Protein AF-A0A956R2X6-F1 (afdb_monomer)

Mean predicted aligned error: 17.46 Å

Foldseek 3Di:
DDDDDDDDDDDDDDDDDDDDDDDDDDDDDDDDDDDDDDDDDDDDPVVVVVVVVVVVVVVVVVVCVVVPDPDPDPDPQPPVNVVVVVVVVVVVVVVVVVVCVVVPPPDDDPVRDDDDDAAEDPPPQQDDVVLVVVLPDPDQHAYAAELLHPRRQVSLVVQVPPPVDNHHYHHDAAAQDPDNVQCCDDSNVSHDHDYPPDDPVRNVVNVVSSVVSVD

Solvent-accessible surface area (backbone atoms only — not comparable to full-atom values): 13877 Å² total; per-residue (Å²): 142,84,88,82,81,88,82,84,85,77,83,81,87,81,80,80,86,86,82,78,86,86,80,87,83,83,83,88,86,83,90,87,89,81,86,85,83,84,87,80,92,80,78,75,60,70,60,49,55,52,48,52,50,51,51,52,50,50,51,48,53,50,47,50,60,73,66,45,73,74,77,77,72,76,76,75,76,49,73,66,56,52,51,48,51,51,51,49,51,54,46,52,54,50,51,53,51,51,48,40,69,72,72,41,84,82,73,62,56,74,92,72,60,81,87,86,87,84,48,73,43,70,72,34,20,74,50,67,69,63,47,51,57,58,65,68,47,95,65,88,55,31,42,17,35,22,52,52,32,90,32,25,60,62,49,47,56,50,49,72,63,37,80,91,50,93,55,54,76,43,76,41,77,55,58,63,58,96,59,67,65,61,56,67,42,78,77,45,49,58,47,79,56,48,45,92,84,52,50,74,68,54,48,50,51,51,52,54,53,36,38,72,60,51,118

pLDDT: mean 76.85, std 20.68, range [31.0, 98.5]

Sequence (215 aa):
MAAKRKAKSTPAKVVAPETSPETVSVAAAAAVTGPGPAGPSGPRKMGRVAGTLLLSWVAIASALFLLAAPAPEPDPVDAQEEAARERLAEWAVRDAEQWQEREGDLTIPWASAQGHLAIVIDDVGRELDYFDKLLALRFPLSFSVLPGSVYAKGVQDRLQADQRRPREILLHLPMEPLDPKHMQTGDDAREDFLRASDSPAQLRAKVEAAMAVVP

Nearest PDB structures (foldseek):
  2jba-assembly1_B  TM=4.561E-01  e=7.783E-01  Escherichia coli
  1ymv-assembly1_A  TM=3.835E-01  e=1.892E+00  Escherichia coli
  1jja-assembly1_A  TM=3.557E-01  e=3.802E+00  Escherichia coli

Structure (mmCIF, N/CA/C/O backbone):
data_AF-A0A956R2X6-F1
#
_entry.id   AF-A0A956R2X6-F1
#
loop_
_atom_site.group_PDB
_atom_site.id
_atom_site.type_symbol
_atom_site.label_atom_id
_atom_site.label_alt_id
_atom_site.label_comp_id
_atom_site.label_asym_id
_atom_site.label_entity_id
_atom_site.label_seq_id
_atom_site.pdbx_PDB_ins_code
_atom_site.Cartn_x
_atom_site.Cartn_y
_atom_site.Cartn_z
_atom_site.occupancy
_atom_site.B_iso_or_equiv
_atom_site.auth_seq_id
_atom_site.auth_comp_id
_atom_site.auth_asym_id
_atom_site.auth_atom_id
_atom_site.pdbx_PDB_model_num
ATOM 1 N N . MET A 1 1 ? -29.300 48.451 14.823 1.00 45.81 1 MET A N 1
ATOM 2 C CA . MET A 1 1 ? -30.640 47.888 14.553 1.00 45.81 1 MET A CA 1
ATOM 3 C C . MET A 1 1 ? -30.563 46.997 13.325 1.00 45.81 1 MET A C 1
ATOM 5 O O . MET A 1 1 ? -30.429 47.520 12.233 1.00 45.81 1 MET A O 1
ATOM 9 N N . ALA A 1 2 ? -30.610 45.677 13.500 1.00 44.06 2 ALA A N 1
ATOM 10 C CA . ALA A 1 2 ? -30.974 44.719 12.454 1.00 44.06 2 ALA A CA 1
ATOM 11 C C . ALA A 1 2 ? -31.236 43.374 13.141 1.00 44.06 2 ALA A C 1
ATOM 13 O O . ALA A 1 2 ? -30.321 42.644 13.505 1.00 44.06 2 ALA A O 1
ATOM 14 N N . ALA A 1 3 ? -32.510 43.106 13.401 1.00 43.81 3 ALA A N 1
ATOM 15 C CA . ALA A 1 3 ? -32.989 41.845 13.933 1.00 43.81 3 ALA A CA 1
ATOM 16 C C . ALA A 1 3 ? -33.118 40.829 12.793 1.00 43.81 3 ALA A C 1
ATOM 18 O O . ALA A 1 3 ? -33.748 41.137 11.782 1.00 43.81 3 ALA A O 1
ATOM 19 N N . LYS A 1 4 ? -32.611 39.602 12.967 1.00 40.75 4 LYS A N 1
ATOM 20 C CA . LYS A 1 4 ? -33.065 38.453 12.168 1.00 40.75 4 LYS A CA 1
ATOM 21 C C . LYS A 1 4 ? -32.880 37.116 12.901 1.00 40.75 4 LYS A C 1
ATOM 23 O O . LYS A 1 4 ? -31.836 36.489 12.874 1.00 40.75 4 LYS A O 1
ATOM 28 N N . ARG A 1 5 ? -33.975 36.750 13.578 1.00 44.44 5 ARG A N 1
ATOM 29 C CA . ARG A 1 5 ? -34.651 35.438 13.623 1.00 44.44 5 ARG A CA 1
ATOM 30 C C . ARG A 1 5 ? -33.794 34.188 13.900 1.00 44.44 5 ARG A C 1
ATOM 32 O O . ARG A 1 5 ? -33.260 33.567 12.993 1.00 44.44 5 ARG A O 1
ATOM 39 N N . LYS A 1 6 ? -33.842 33.742 15.164 1.00 41.19 6 LYS A N 1
ATOM 40 C CA . LYS A 1 6 ? -33.601 32.351 15.583 1.00 41.19 6 LYS A CA 1
ATOM 41 C C . LYS A 1 6 ? -34.679 31.435 14.987 1.00 41.19 6 LYS A C 1
ATOM 43 O O . LYS A 1 6 ? -35.850 31.578 15.334 1.00 41.19 6 LYS A O 1
ATOM 48 N N . ALA A 1 7 ? -34.285 30.488 14.141 1.00 45.72 7 ALA A N 1
ATOM 49 C CA . ALA A 1 7 ? -35.114 29.341 13.787 1.00 45.72 7 ALA A CA 1
ATOM 50 C C . ALA A 1 7 ? -34.908 28.245 14.845 1.00 45.72 7 ALA A C 1
ATOM 52 O O . ALA A 1 7 ? -33.790 27.801 15.097 1.00 45.72 7 ALA A O 1
ATOM 53 N N . LYS A 1 8 ? -35.996 27.868 15.517 1.00 41.22 8 LYS A N 1
ATOM 54 C CA . LYS A 1 8 ? -36.053 26.833 16.550 1.00 41.22 8 LYS A CA 1
ATOM 55 C C . LYS A 1 8 ? -36.317 25.502 15.840 1.00 41.22 8 LYS A C 1
ATOM 57 O O . LYS A 1 8 ? -37.414 25.296 15.336 1.00 41.22 8 LYS A O 1
ATOM 62 N N . SER A 1 9 ? -35.302 24.648 15.749 1.00 42.00 9 SER A N 1
ATOM 63 C CA . SER A 1 9 ? -35.411 23.297 15.188 1.00 42.00 9 SER A CA 1
ATOM 64 C C . SER A 1 9 ? -35.827 22.323 16.290 1.00 42.00 9 SER A C 1
ATOM 66 O O . SER A 1 9 ? -35.063 22.058 17.216 1.00 42.00 9 SER A O 1
ATOM 68 N N . THR A 1 10 ? -37.056 21.826 16.206 1.00 43.06 10 THR A N 1
ATOM 69 C CA . THR A 1 10 ? -37.601 20.747 17.040 1.00 43.06 10 THR A CA 1
ATOM 70 C C . THR A 1 10 ? -37.079 19.402 16.516 1.00 43.06 10 THR A C 1
ATOM 72 O O . THR A 1 10 ? -37.184 19.177 15.311 1.00 43.06 10 THR A O 1
ATOM 75 N N . PRO A 1 11 ? -36.547 18.485 17.343 1.00 41.03 11 PRO A N 1
ATOM 76 C CA . PRO A 1 11 ? -36.164 17.167 16.853 1.00 41.03 11 PRO A CA 1
ATOM 77 C C . PRO A 1 11 ? -37.411 16.311 16.593 1.00 41.03 11 PRO A C 1
ATOM 79 O O . PRO A 1 11 ? -38.272 16.152 17.461 1.00 41.03 11 PRO A O 1
ATOM 82 N N . ALA A 1 12 ? -37.499 15.762 15.382 1.00 39.56 12 ALA A N 1
ATOM 83 C CA . ALA A 1 12 ? -38.490 14.765 15.011 1.00 39.56 12 ALA A CA 1
ATOM 84 C C . ALA A 1 12 ? -38.213 13.453 15.761 1.00 39.56 12 ALA A C 1
ATOM 86 O O . ALA A 1 12 ? -37.117 12.896 15.705 1.00 39.56 12 ALA A O 1
ATOM 87 N N . LYS A 1 13 ? -39.227 12.972 16.479 1.00 38.44 13 LYS A N 1
ATOM 88 C CA . LYS A 1 13 ? -39.253 11.684 17.172 1.00 38.44 13 LYS A CA 1
ATOM 89 C C . LYS A 1 13 ? -39.440 10.580 16.128 1.00 38.44 13 LYS A C 1
ATOM 91 O O . LYS A 1 13 ? -40.551 10.400 15.637 1.00 38.44 13 LYS A O 1
ATOM 96 N N . VAL A 1 14 ? -38.371 9.866 15.778 1.00 37.28 14 VAL A N 1
ATOM 97 C CA . VAL A 1 14 ? -38.461 8.664 14.936 1.00 37.28 14 VAL A CA 1
ATOM 98 C C . VAL A 1 14 ? -38.609 7.448 15.843 1.00 37.28 14 VAL A C 1
ATOM 100 O O . VAL A 1 14 ? -37.806 7.202 16.739 1.00 37.28 14 VAL A O 1
ATOM 103 N N . VAL A 1 15 ? -39.726 6.764 15.634 1.00 38.50 15 VAL A N 1
ATOM 104 C CA . VAL A 1 15 ? -40.234 5.601 16.357 1.00 38.50 15 VAL A CA 1
ATOM 105 C C . VAL A 1 15 ? -39.466 4.355 15.908 1.00 38.50 15 VAL A C 1
ATOM 107 O O . VAL A 1 15 ? -39.312 4.128 14.711 1.00 38.50 15 VAL A O 1
ATOM 110 N N . ALA A 1 16 ? -38.977 3.563 16.863 1.00 38.53 16 ALA A N 1
ATOM 111 C CA . ALA A 1 16 ? -38.384 2.254 16.605 1.00 38.53 16 ALA A CA 1
ATOM 112 C C . ALA A 1 16 ? -39.484 1.224 16.274 1.00 38.53 16 ALA A C 1
ATOM 114 O O . ALA A 1 16 ? -40.523 1.246 16.938 1.00 38.53 16 ALA A O 1
ATOM 115 N N . PRO A 1 17 ? -39.289 0.317 15.302 1.00 37.22 17 PRO A N 1
ATOM 116 C CA . PRO A 1 17 ? -40.206 -0.797 15.106 1.00 37.22 17 PRO A CA 1
ATOM 117 C C . PRO A 1 17 ? -39.933 -1.909 16.131 1.00 37.22 17 PRO A C 1
ATOM 119 O O . PRO A 1 17 ? -38.825 -2.438 16.220 1.00 37.22 17 PRO A O 1
ATOM 122 N N . GLU A 1 18 ? -40.965 -2.252 16.902 1.00 36.88 18 GLU A N 1
ATOM 123 C CA . GLU A 1 18 ? -41.050 -3.485 17.685 1.00 36.88 18 GLU A CA 1
ATOM 124 C C . GLU A 1 18 ? -41.076 -4.699 16.748 1.00 36.88 18 GLU A C 1
ATOM 126 O O . GLU A 1 18 ? -41.872 -4.752 15.812 1.00 36.88 18 GLU A O 1
ATOM 131 N N . THR A 1 19 ? -40.266 -5.715 17.040 1.00 37.47 19 THR A N 1
ATOM 132 C CA . THR A 1 19 ? -40.446 -7.060 16.482 1.00 37.47 19 THR A CA 1
ATOM 133 C C . THR A 1 19 ? -40.390 -8.073 17.619 1.00 37.47 19 THR A C 1
ATOM 135 O O . THR A 1 19 ? -39.312 -8.417 18.103 1.00 37.47 19 THR A O 1
ATOM 138 N N . SER A 1 20 ? -41.565 -8.529 18.055 1.00 35.59 20 SER A N 1
ATOM 139 C CA . SER A 1 20 ? -41.731 -9.776 18.813 1.00 35.59 20 SER A CA 1
ATOM 140 C C . SER A 1 20 ? -42.066 -10.919 17.841 1.00 35.59 20 SER A C 1
ATOM 142 O O . SER A 1 20 ? -42.656 -10.656 16.792 1.00 35.59 20 SER A O 1
ATOM 144 N N . PRO A 1 21 ? -41.682 -12.172 18.143 1.00 38.41 21 PRO A N 1
ATOM 145 C CA . PRO A 1 21 ? -41.731 -13.272 17.184 1.00 38.41 21 PRO A CA 1
ATOM 146 C C . PRO A 1 21 ? -43.136 -13.879 17.072 1.00 38.41 21 PRO A C 1
ATOM 148 O O . PRO A 1 21 ? -43.721 -14.312 18.067 1.00 38.41 21 PRO A O 1
ATOM 151 N N . GLU A 1 22 ? -43.662 -13.959 15.848 1.00 34.75 22 GLU A N 1
ATOM 152 C CA . GLU A 1 22 ? -44.870 -14.726 15.546 1.00 34.75 22 GLU A CA 1
ATOM 153 C C . GLU A 1 22 ? -44.596 -16.228 15.680 1.00 34.75 22 GLU A C 1
ATOM 155 O O . GLU A 1 22 ? -43.756 -16.813 14.997 1.00 34.75 22 GLU A O 1
ATOM 160 N N . THR A 1 23 ? -45.353 -16.858 16.573 1.00 35.53 23 THR A N 1
ATOM 161 C CA . THR A 1 23 ? -45.519 -18.306 16.654 1.00 35.53 23 THR A CA 1
ATOM 162 C C . THR A 1 23 ? -46.799 -18.660 15.905 1.00 35.53 23 THR A C 1
ATOM 164 O O . THR A 1 23 ? -47.897 -18.325 16.343 1.00 35.53 23 THR A O 1
ATOM 167 N N . VAL A 1 24 ? -46.680 -19.332 14.759 1.00 33.66 24 VAL A N 1
ATOM 168 C CA . VAL A 1 24 ? -47.848 -19.876 14.056 1.00 33.66 24 VAL A CA 1
ATOM 169 C C . VAL A 1 24 ? -48.133 -21.279 14.583 1.00 33.66 24 VAL A C 1
ATOM 171 O O . VAL A 1 24 ? -47.423 -22.243 14.305 1.00 33.66 24 VAL A O 1
ATOM 174 N N . SER A 1 25 ? -49.200 -21.345 15.372 1.00 34.34 25 SER A N 1
ATOM 175 C CA . SER A 1 25 ? -49.958 -22.538 15.733 1.00 34.34 25 SER A CA 1
ATOM 176 C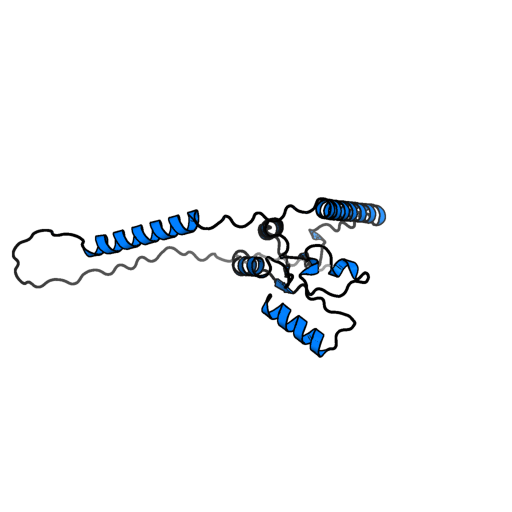 C . SER A 1 25 ? -50.905 -22.910 14.590 1.00 34.34 25 SER A C 1
ATOM 178 O O . SER A 1 25 ? -51.635 -22.047 14.106 1.00 34.34 25 SER A O 1
ATOM 180 N N . VAL A 1 26 ? -50.962 -24.192 14.212 1.00 33.03 26 VAL A N 1
ATOM 181 C CA . VAL A 1 26 ? -52.150 -24.772 13.567 1.00 33.03 26 VAL A CA 1
ATOM 182 C C . VAL A 1 26 ? -52.438 -26.135 14.189 1.00 33.03 26 VAL A C 1
ATOM 184 O O . VAL A 1 26 ? -51.602 -27.038 14.194 1.00 33.03 26 VAL A O 1
ATOM 187 N N . ALA A 1 27 ? -53.646 -26.245 14.735 1.00 31.47 27 ALA A N 1
ATOM 188 C CA . ALA A 1 27 ? -54.198 -27.414 15.390 1.00 31.47 27 ALA A CA 1
ATOM 189 C C . ALA A 1 27 ? -54.907 -28.372 14.410 1.00 31.47 27 ALA A C 1
ATOM 191 O O . ALA A 1 27 ? -55.552 -27.953 13.456 1.00 31.47 27 ALA A O 1
ATOM 192 N N . ALA A 1 28 ? -54.765 -29.660 14.732 1.00 32.28 28 ALA A N 1
ATOM 193 C CA . ALA A 1 28 ? -55.664 -30.813 14.608 1.00 32.28 28 ALA A CA 1
ATOM 194 C C . ALA A 1 28 ? -56.902 -30.797 13.675 1.00 32.28 28 ALA A C 1
ATOM 196 O O . ALA A 1 28 ? -57.813 -29.986 13.816 1.00 32.28 28 ALA A O 1
ATOM 197 N N . ALA A 1 29 ? -57.034 -31.891 12.909 1.00 31.20 29 ALA A N 1
ATOM 198 C CA . ALA A 1 29 ? -58.309 -32.509 12.531 1.00 31.20 29 ALA A CA 1
ATOM 199 C C . ALA A 1 29 ? -58.202 -34.048 12.642 1.00 31.20 29 ALA A C 1
ATOM 201 O O . ALA A 1 29 ? -57.128 -34.623 12.471 1.00 31.20 29 ALA A O 1
ATOM 202 N N . ALA A 1 30 ? -59.312 -34.685 13.015 1.00 32.38 30 ALA A N 1
ATOM 203 C CA . ALA A 1 30 ? -59.396 -35.953 13.737 1.00 32.38 30 ALA A CA 1
ATOM 204 C C . ALA A 1 30 ? -59.627 -37.230 12.888 1.00 32.38 30 ALA A C 1
ATOM 206 O O . ALA A 1 30 ? -60.230 -37.186 11.825 1.00 32.38 30 ALA A O 1
ATOM 207 N N . ALA A 1 31 ? -59.155 -38.347 13.464 1.00 37.09 31 ALA A N 1
ATOM 208 C CA . ALA A 1 31 ? -59.550 -39.771 13.435 1.00 37.09 31 ALA A CA 1
ATOM 209 C C . ALA A 1 31 ? -60.490 -40.366 12.355 1.00 37.09 31 ALA A C 1
ATOM 211 O O . ALA A 1 31 ? -61.603 -39.894 12.171 1.00 37.09 31 ALA A O 1
ATOM 212 N N . VAL A 1 32 ? -60.116 -41.558 11.847 1.00 31.00 32 VAL A N 1
ATOM 213 C CA . VAL A 1 32 ? -60.942 -42.795 11.819 1.00 31.00 32 VAL A CA 1
ATOM 214 C C . VAL A 1 32 ? -60.038 -44.044 11.656 1.00 31.00 32 VAL A C 1
ATOM 216 O O . VAL A 1 32 ? -58.928 -43.981 11.140 1.00 31.00 32 VAL A O 1
ATOM 219 N N . THR A 1 33 ? -60.530 -45.150 12.209 1.00 39.22 33 THR A N 1
ATOM 220 C CA . THR A 1 33 ? -59.957 -46.422 12.693 1.00 39.22 33 THR A CA 1
ATOM 221 C C . THR A 1 33 ? -59.452 -47.469 11.680 1.00 39.22 33 THR A C 1
ATOM 223 O O . THR A 1 33 ? -60.078 -47.688 10.648 1.00 39.22 33 THR A O 1
ATOM 226 N N . GLY A 1 34 ? -58.455 -48.269 12.096 1.00 32.78 34 GLY A N 1
ATOM 227 C CA . GLY A 1 34 ? -58.154 -49.630 11.605 1.00 32.78 34 GLY A CA 1
ATOM 228 C C . GLY A 1 34 ? -57.219 -50.376 12.587 1.00 32.78 34 GLY A C 1
ATOM 229 O O . GLY A 1 34 ? -56.421 -49.708 13.243 1.00 32.78 34 GLY A O 1
ATOM 230 N N . PRO A 1 35 ? -57.346 -51.705 12.788 1.00 43.12 35 PRO A N 1
ATOM 231 C CA . PRO A 1 35 ? -56.926 -52.370 14.025 1.00 43.12 35 PRO A CA 1
ATOM 232 C C . PRO A 1 35 ? -55.434 -52.739 14.053 1.00 43.12 35 PRO A C 1
ATOM 234 O O . PRO A 1 35 ? -54.847 -53.101 13.036 1.00 43.12 35 PRO A O 1
ATOM 237 N N . GLY A 1 36 ? -54.834 -52.694 15.249 1.00 41.41 36 GLY A N 1
ATOM 238 C CA . GLY A 1 36 ? -53.525 -53.305 15.524 1.00 41.41 36 GLY A CA 1
ATOM 239 C C . GLY A 1 36 ? -53.582 -54.841 15.483 1.00 41.41 36 GLY A C 1
ATOM 240 O O . GLY A 1 36 ? -54.677 -55.410 15.530 1.00 41.41 36 GLY A O 1
ATOM 241 N N . PRO A 1 37 ? -52.419 -55.526 15.463 1.00 54.09 37 PRO A N 1
ATOM 242 C CA . PRO A 1 37 ? -51.729 -55.717 16.744 1.00 54.09 37 PRO A CA 1
ATOM 243 C C . PRO A 1 37 ? -50.176 -55.765 16.723 1.00 54.09 37 PRO A C 1
ATOM 245 O O . PRO A 1 37 ? -49.553 -56.075 15.717 1.00 54.09 37 PRO A O 1
ATOM 248 N N . ALA A 1 38 ? -49.620 -55.560 17.929 1.00 38.44 38 ALA A N 1
ATOM 249 C CA . ALA A 1 38 ? -48.359 -56.080 18.500 1.00 38.44 38 ALA A CA 1
ATOM 250 C C . ALA A 1 38 ? -46.978 -55.549 18.020 1.00 38.44 38 ALA A C 1
ATOM 252 O O . ALA A 1 38 ? -46.658 -55.531 16.839 1.00 38.44 38 ALA A O 1
ATOM 253 N N . GLY A 1 39 ? -46.140 -55.146 18.997 1.00 40.53 39 GLY A N 1
ATOM 254 C CA . GLY A 1 39 ? -44.743 -54.671 18.853 1.00 40.53 39 GLY A CA 1
ATOM 255 C C . GLY A 1 39 ? -43.708 -55.778 18.539 1.00 40.53 39 GLY A C 1
ATOM 256 O O . GLY A 1 39 ? -44.126 -56.848 18.111 1.00 40.53 39 GLY A O 1
ATOM 257 N N . PRO A 1 40 ? -42.376 -55.607 18.762 1.00 52.50 40 PRO A N 1
ATOM 258 C CA . PRO A 1 40 ? -41.667 -54.569 19.520 1.00 52.50 40 PRO A CA 1
ATOM 259 C C . PRO A 1 40 ? -40.578 -53.802 18.725 1.00 52.50 40 PRO A C 1
ATOM 261 O O . PRO A 1 40 ? -40.223 -54.113 17.593 1.00 52.50 40 PRO A O 1
ATOM 264 N N . SER A 1 41 ? -40.027 -52.784 19.387 1.00 59.75 41 SER A N 1
ATOM 265 C CA . SER A 1 41 ? -38.756 -52.089 19.130 1.00 59.75 41 SER A CA 1
ATOM 266 C C . SER A 1 41 ? -37.660 -52.881 18.386 1.00 59.75 41 SER A C 1
ATOM 268 O O . SER A 1 41 ? -37.239 -53.941 18.847 1.00 59.75 41 SER A O 1
ATOM 270 N N . GLY A 1 42 ? -37.081 -52.288 17.332 1.00 46.59 42 GLY A N 1
ATOM 271 C CA . GLY A 1 42 ? -35.849 -52.751 16.672 1.00 46.59 42 GLY A CA 1
ATOM 272 C C . GLY A 1 42 ? -35.157 -51.619 15.889 1.00 46.59 42 GLY A C 1
ATOM 273 O O . GLY A 1 42 ? -35.832 -50.705 15.430 1.00 46.59 42 GLY A O 1
ATOM 274 N N . PRO A 1 43 ? -33.814 -51.584 15.801 1.00 47.62 43 PRO A N 1
ATOM 275 C CA . PRO A 1 43 ? -33.052 -50.370 16.090 1.00 47.62 43 PRO A CA 1
ATOM 276 C C . PRO A 1 43 ? -32.782 -49.466 14.881 1.00 47.62 43 PRO A C 1
ATOM 278 O O . PRO A 1 43 ? -32.744 -49.897 13.733 1.00 47.62 43 PRO A O 1
ATOM 281 N N . ARG A 1 44 ? -32.477 -48.205 15.206 1.00 58.38 44 ARG A N 1
ATOM 282 C CA . ARG A 1 44 ? -31.888 -47.132 14.389 1.00 58.38 44 ARG A CA 1
ATOM 283 C C . ARG A 1 44 ? -30.699 -47.613 13.529 1.00 58.38 44 ARG A C 1
ATOM 285 O O . ARG A 1 44 ? -29.546 -47.356 13.867 1.00 58.38 44 ARG A O 1
ATOM 292 N N . LYS A 1 45 ? -30.934 -48.321 12.422 1.00 51.75 45 LYS A N 1
ATOM 293 C CA . LYS A 1 45 ? -29.847 -48.743 11.517 1.00 51.75 45 LYS A CA 1
ATOM 294 C C . LYS A 1 45 ? -29.315 -47.569 10.684 1.00 51.75 45 LYS A C 1
ATOM 296 O O . LYS A 1 45 ? -28.107 -47.457 10.521 1.00 51.75 45 LYS A O 1
ATOM 301 N N . MET A 1 46 ? -30.181 -46.634 10.280 1.00 50.91 46 MET A N 1
ATOM 302 C CA . MET A 1 46 ? -29.789 -45.463 9.477 1.00 50.91 46 MET A CA 1
ATOM 303 C C . MET A 1 46 ? -28.870 -44.489 10.242 1.00 50.91 46 MET A C 1
ATOM 305 O O . MET A 1 46 ? -27.887 -44.000 9.695 1.00 50.91 46 MET A O 1
ATOM 309 N N . GLY A 1 47 ? -29.123 -44.273 11.540 1.00 57.19 47 GLY A N 1
ATOM 310 C CA . GLY A 1 47 ? -28.278 -43.418 12.389 1.00 57.19 47 GLY A CA 1
ATOM 311 C C . GLY A 1 47 ? -26.910 -44.026 12.718 1.00 57.19 47 GLY A C 1
ATOM 312 O O . GLY A 1 47 ? -25.959 -43.294 12.966 1.00 57.19 47 GLY A O 1
ATOM 313 N N . ARG A 1 48 ? -26.789 -45.361 12.681 1.00 63.19 48 ARG A N 1
ATOM 314 C CA . ARG A 1 48 ? -25.505 -46.049 12.870 1.00 63.19 48 ARG A CA 1
ATOM 315 C C . ARG A 1 48 ? -24.596 -45.888 11.657 1.00 63.19 48 ARG A C 1
ATOM 317 O O . ARG A 1 48 ? -23.438 -45.556 11.852 1.00 63.19 48 ARG A O 1
ATOM 324 N N . VAL A 1 49 ? -25.125 -46.046 10.442 1.00 72.25 49 VAL A N 1
ATOM 325 C CA . VAL A 1 49 ? -24.347 -45.868 9.201 1.00 72.25 49 VAL A CA 1
ATOM 326 C C . VAL A 1 49 ? -23.915 -44.408 9.023 1.00 72.25 49 VAL A C 1
ATOM 328 O O . VAL A 1 49 ? -22.750 -44.138 8.736 1.00 72.25 49 VAL A O 1
ATOM 331 N N . ALA A 1 50 ? -24.822 -43.458 9.274 1.00 75.12 50 ALA A N 1
ATOM 332 C CA . ALA A 1 50 ? -24.498 -42.032 9.252 1.00 75.12 50 ALA A CA 1
ATOM 333 C C . ALA A 1 50 ? -23.469 -41.653 10.335 1.00 75.12 50 ALA A C 1
ATOM 335 O O . ALA A 1 50 ? -22.535 -40.904 10.062 1.00 75.12 50 ALA A O 1
ATOM 336 N N . GLY A 1 51 ? -23.589 -42.218 11.543 1.00 78.38 51 GLY A N 1
ATOM 337 C CA . GLY A 1 51 ? -22.625 -42.009 12.625 1.00 78.38 51 GLY A CA 1
ATOM 338 C C . GLY A 1 51 ? -21.241 -42.583 12.318 1.00 78.38 51 GLY A C 1
ATOM 339 O O . GLY A 1 51 ? -20.238 -41.927 12.585 1.00 78.38 51 GLY A O 1
ATOM 340 N N . THR A 1 52 ? -21.166 -43.769 11.706 1.00 84.25 52 THR A N 1
ATOM 341 C CA . THR A 1 52 ? -19.886 -44.361 11.283 1.00 84.25 52 THR A CA 1
ATOM 342 C C . THR A 1 52 ? -19.237 -43.581 10.146 1.00 84.25 52 THR A C 1
ATOM 344 O O . THR A 1 52 ? -18.024 -43.403 10.160 1.00 84.25 52 THR A O 1
ATOM 347 N N . LEU A 1 53 ? -20.029 -43.065 9.199 1.00 89.25 53 LEU A N 1
ATOM 348 C CA . LEU A 1 53 ? -19.528 -42.204 8.126 1.00 89.25 53 LEU A CA 1
ATOM 349 C C . LEU A 1 53 ? -18.977 -40.890 8.683 1.00 89.25 53 LEU A C 1
ATOM 351 O O . LEU A 1 53 ? -17.860 -40.514 8.343 1.00 89.25 53 LEU A O 1
ATOM 355 N N . LEU A 1 54 ? -19.698 -40.240 9.599 1.00 89.75 54 LEU A N 1
ATOM 356 C CA . LEU A 1 54 ? -19.227 -39.020 10.254 1.00 89.75 54 LEU A CA 1
ATOM 357 C C . LEU A 1 54 ? -17.928 -39.260 11.035 1.00 89.75 54 LEU A C 1
ATOM 359 O O . LEU A 1 54 ? -16.979 -38.501 10.880 1.00 89.75 54 LEU A O 1
ATOM 363 N N . LEU A 1 55 ? -17.856 -40.339 11.820 1.00 92.25 55 LEU A N 1
ATOM 364 C CA . LEU A 1 55 ? -16.641 -40.715 12.551 1.00 92.25 55 LEU A CA 1
ATOM 365 C C . LEU A 1 55 ? -15.466 -40.984 11.611 1.00 92.25 55 LEU A C 1
ATOM 367 O O . LEU A 1 55 ? -14.356 -40.542 11.890 1.00 92.25 55 LEU A O 1
ATOM 371 N N . SER A 1 56 ? -15.705 -41.662 10.485 1.00 91.31 56 SER A N 1
ATOM 372 C CA . SER A 1 56 ? -14.665 -41.884 9.479 1.00 91.31 56 SER A CA 1
ATOM 373 C C . SER A 1 56 ? -14.201 -40.576 8.838 1.00 91.31 56 SER A C 1
ATOM 375 O O . SER A 1 56 ? -13.005 -40.381 8.666 1.00 91.31 56 SER A O 1
ATOM 377 N N . TRP A 1 57 ? -15.116 -39.642 8.569 1.00 94.44 57 TRP A N 1
ATOM 378 C CA . TRP A 1 57 ? -14.788 -38.343 7.985 1.00 94.44 57 TRP A CA 1
ATOM 379 C C . TRP A 1 57 ? -13.993 -37.470 8.958 1.00 94.44 57 TRP A C 1
ATOM 381 O O . TRP A 1 57 ? -12.993 -36.879 8.569 1.00 94.44 57 TRP A O 1
ATOM 391 N N . VAL A 1 58 ? -14.379 -37.452 10.239 1.00 95.06 58 VAL A N 1
ATOM 392 C CA . VAL A 1 58 ? -13.627 -36.770 11.304 1.00 95.06 58 VAL A CA 1
ATOM 393 C C . VAL A 1 58 ? -12.243 -37.392 11.464 1.00 95.06 58 VAL A C 1
ATOM 395 O O . VAL A 1 58 ? -11.265 -36.660 11.506 1.00 95.06 58 VAL A O 1
ATOM 398 N N . ALA A 1 59 ? -12.133 -38.722 11.490 1.00 94.19 59 ALA A N 1
ATOM 399 C CA . ALA A 1 59 ? -10.842 -39.398 11.596 1.00 94.19 59 ALA A CA 1
ATOM 400 C C . ALA A 1 59 ? -9.932 -39.098 10.395 1.00 94.19 59 ALA A C 1
ATOM 402 O O . ALA A 1 59 ? -8.747 -38.845 10.585 1.00 94.19 59 ALA A O 1
ATOM 403 N N . ILE A 1 60 ? -10.482 -39.072 9.175 1.00 94.56 60 ILE A N 1
ATOM 404 C CA . ILE A 1 60 ? -9.749 -38.691 7.961 1.00 94.56 60 ILE A CA 1
ATOM 405 C C . ILE A 1 60 ? -9.332 -37.221 8.027 1.00 94.56 60 ILE A C 1
ATOM 407 O O . ILE A 1 60 ? -8.174 -36.924 7.767 1.00 94.56 60 ILE A O 1
ATOM 411 N N . ALA A 1 61 ? -10.220 -36.305 8.415 1.00 89.50 61 ALA A N 1
ATOM 412 C CA . ALA A 1 61 ? -9.899 -34.886 8.543 1.00 89.50 61 ALA A CA 1
ATOM 413 C C . ALA A 1 61 ? -8.836 -34.631 9.624 1.00 89.50 61 ALA A C 1
ATOM 415 O O . ALA A 1 61 ? -7.904 -33.871 9.391 1.00 89.50 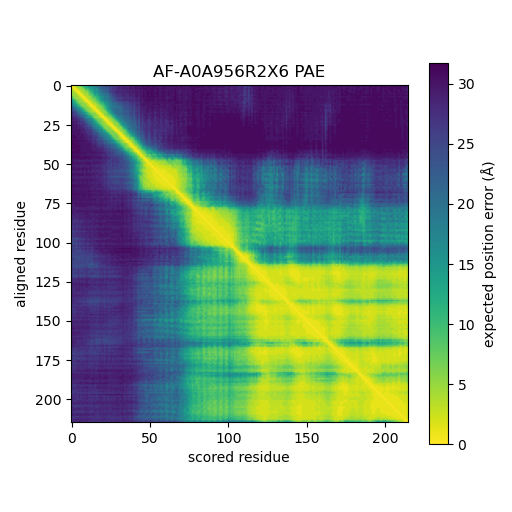61 ALA A O 1
ATOM 416 N N . SER A 1 62 ? -8.923 -35.304 10.775 1.00 88.94 62 SER A N 1
ATOM 417 C CA . SER A 1 62 ? -7.900 -35.247 11.823 1.00 88.94 62 SER A CA 1
ATOM 418 C C . SER A 1 62 ? -6.578 -35.844 11.355 1.00 88.94 62 SER A C 1
ATOM 420 O O . SER A 1 62 ? -5.534 -35.258 11.609 1.00 88.94 62 SER A O 1
ATOM 422 N N . ALA A 1 63 ? -6.600 -36.971 10.639 1.00 91.00 63 ALA A N 1
ATOM 423 C CA . ALA A 1 63 ? -5.392 -37.557 10.069 1.00 91.00 63 ALA A CA 1
ATOM 424 C C . ALA A 1 63 ? -4.764 -36.625 9.026 1.00 91.00 63 ALA A C 1
ATOM 426 O O . ALA A 1 63 ? -3.567 -36.388 9.083 1.00 91.00 63 ALA A O 1
ATOM 427 N N . LEU A 1 64 ? -5.559 -36.038 8.127 1.00 89.62 64 LEU A N 1
ATOM 428 C CA . LEU A 1 64 ? -5.097 -35.049 7.152 1.00 89.62 64 LEU A CA 1
ATOM 429 C C . LEU A 1 64 ? -4.562 -33.787 7.828 1.00 89.62 64 LEU A C 1
ATOM 431 O O . LEU A 1 64 ? -3.559 -33.264 7.375 1.00 89.62 64 LEU A O 1
ATOM 435 N N . PHE A 1 65 ? -5.174 -33.321 8.916 1.00 85.06 65 PHE A N 1
ATOM 436 C CA . PHE A 1 65 ? -4.687 -32.173 9.684 1.00 85.06 65 PHE A CA 1
ATOM 437 C C . PHE A 1 65 ? -3.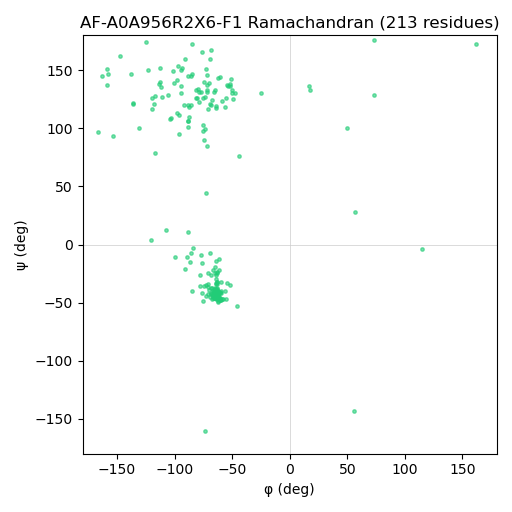359 -32.468 10.398 1.00 85.06 65 PHE A C 1
ATOM 439 O O . PHE A 1 65 ? -2.493 -31.607 10.451 1.00 85.06 65 PHE A O 1
ATOM 446 N N . LEU A 1 66 ? -3.181 -33.689 10.914 1.00 85.56 66 LEU A N 1
ATOM 447 C CA . LEU A 1 66 ? -1.938 -34.128 11.560 1.00 85.56 66 LEU A CA 1
ATOM 448 C C . LEU A 1 66 ? -0.827 -34.480 10.556 1.00 85.56 66 LEU A C 1
ATOM 450 O O . LEU A 1 66 ? 0.348 -34.427 10.907 1.00 85.56 66 LEU A O 1
ATOM 454 N N . LEU A 1 67 ? -1.196 -34.877 9.334 1.00 86.19 67 LEU A N 1
ATOM 455 C CA . LEU A 1 67 ? -0.276 -35.195 8.236 1.00 86.19 67 LEU A CA 1
ATOM 456 C C . LEU A 1 67 ? 0.037 -33.980 7.356 1.00 86.19 67 LEU A C 1
ATOM 458 O O . LEU A 1 67 ? 1.047 -33.989 6.653 1.00 86.19 67 LEU A O 1
ATOM 462 N N . ALA A 1 68 ? -0.815 -32.953 7.366 1.00 80.94 68 ALA A N 1
ATOM 463 C CA . ALA A 1 68 ? -0.528 -31.679 6.735 1.00 80.94 68 ALA A CA 1
ATOM 464 C C . ALA A 1 68 ? 0.657 -31.057 7.469 1.00 80.94 68 ALA A C 1
ATOM 466 O O . ALA A 1 68 ? 0.595 -30.809 8.673 1.00 80.94 68 ALA A O 1
ATOM 467 N N . ALA A 1 69 ? 1.748 -30.828 6.737 1.00 71.88 69 ALA A N 1
ATOM 468 C CA . ALA A 1 69 ? 2.850 -30.046 7.265 1.00 71.88 69 ALA A CA 1
ATOM 469 C C . ALA A 1 69 ? 2.287 -28.701 7.758 1.00 71.88 69 ALA A C 1
ATOM 471 O O . ALA 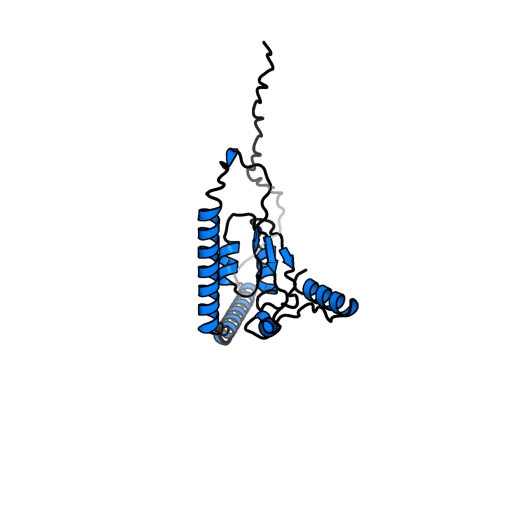A 1 69 ? 1.439 -28.124 7.062 1.00 71.88 69 ALA A O 1
ATOM 472 N N . PRO A 1 70 ? 2.709 -28.214 8.942 1.00 71.62 70 PRO A N 1
ATOM 473 C CA . PRO A 1 70 ? 2.358 -26.864 9.355 1.00 71.62 70 PRO A CA 1
ATOM 474 C C . PRO A 1 70 ? 2.713 -25.914 8.212 1.00 71.62 70 PRO A C 1
ATOM 476 O O . PRO A 1 70 ? 3.707 -26.139 7.512 1.00 71.62 70 PRO A O 1
ATOM 479 N N . ALA A 1 71 ? 1.871 -24.895 7.996 1.00 68.94 71 ALA A N 1
ATOM 480 C CA . ALA A 1 71 ? 2.206 -23.837 7.054 1.00 68.94 71 ALA A CA 1
ATOM 481 C C . ALA A 1 71 ? 3.647 -23.404 7.359 1.00 68.94 71 ALA A C 1
ATOM 483 O O . ALA A 1 71 ? 3.959 -23.247 8.546 1.00 68.94 71 ALA A O 1
ATOM 484 N N . PRO A 1 72 ? 4.528 -23.323 6.344 1.00 72.50 72 PRO A N 1
ATOM 485 C CA . PRO A 1 72 ? 5.895 -22.897 6.583 1.00 72.50 72 PRO A CA 1
ATOM 486 C C . PRO A 1 72 ? 5.829 -21.600 7.380 1.00 72.50 72 PRO A C 1
ATOM 488 O O . PRO A 1 72 ? 5.022 -20.721 7.056 1.00 72.50 72 PRO A O 1
ATOM 491 N N . GLU A 1 73 ? 6.594 -21.531 8.471 1.00 72.38 73 GLU A N 1
ATOM 492 C CA . GLU A 1 73 ? 6.707 -20.272 9.193 1.00 72.38 73 GLU A CA 1
ATOM 493 C C . GLU A 1 73 ? 7.147 -19.211 8.181 1.00 72.38 73 GLU A C 1
ATOM 495 O O . GLU A 1 73 ? 7.961 -19.529 7.304 1.00 72.38 73 GLU A O 1
ATOM 500 N N . PRO A 1 74 ? 6.553 -18.003 8.223 1.00 66.12 74 PRO A N 1
ATOM 501 C CA . PRO A 1 74 ? 7.008 -16.935 7.352 1.00 66.12 74 PRO A CA 1
ATOM 502 C C . PRO A 1 74 ? 8.518 -16.809 7.524 1.00 66.12 74 PRO A C 1
ATOM 504 O O . PRO A 1 74 ? 9.016 -16.923 8.650 1.00 66.12 74 PRO A O 1
ATOM 507 N N . ASP A 1 75 ? 9.233 -16.632 6.413 1.00 70.31 75 ASP A N 1
ATOM 508 C CA . ASP A 1 75 ? 10.674 -16.429 6.478 1.00 70.31 75 ASP A CA 1
ATOM 509 C C . ASP A 1 75 ? 10.950 -15.319 7.505 1.00 70.31 75 ASP A C 1
ATOM 511 O O . ASP A 1 75 ? 10.236 -14.307 7.511 1.00 70.31 75 ASP A O 1
ATOM 515 N N . PRO A 1 76 ? 11.908 -15.517 8.428 1.00 64.50 76 PRO A N 1
ATOM 516 C CA . PRO A 1 76 ? 12.231 -14.489 9.397 1.00 64.50 76 PRO A CA 1
ATOM 517 C C . PRO A 1 76 ? 12.578 -13.220 8.626 1.00 64.50 76 PRO A C 1
ATOM 519 O O . PRO A 1 76 ? 13.428 -13.268 7.732 1.00 64.50 76 PRO A O 1
ATOM 522 N N . VAL A 1 77 ? 11.895 -12.118 8.961 1.00 65.38 77 VAL A N 1
ATOM 523 C CA . VAL A 1 77 ? 12.162 -10.802 8.371 1.00 65.38 77 VAL A CA 1
ATOM 524 C C . VAL A 1 77 ? 13.659 -10.574 8.470 1.00 65.38 77 VAL A C 1
ATOM 526 O O . VAL A 1 77 ? 14.253 -10.750 9.541 1.00 65.38 77 VAL A O 1
ATOM 529 N N . ASP A 1 78 ? 14.288 -10.284 7.337 1.00 76.50 78 ASP A N 1
ATOM 530 C CA . ASP A 1 78 ? 15.728 -10.146 7.335 1.00 76.50 78 ASP A CA 1
ATOM 531 C C . ASP A 1 78 ? 16.106 -8.961 8.252 1.00 76.50 78 ASP A C 1
ATOM 533 O O . ASP A 1 78 ? 15.400 -7.953 8.334 1.00 76.50 78 ASP A O 1
ATOM 537 N N . ALA A 1 79 ? 17.215 -9.073 8.987 1.00 76.50 79 ALA A N 1
ATOM 538 C CA . ALA A 1 79 ? 17.592 -8.038 9.953 1.00 76.50 79 ALA A CA 1
ATOM 539 C C . ALA A 1 79 ? 17.847 -6.661 9.298 1.00 76.50 79 ALA A C 1
ATOM 541 O O . ALA A 1 79 ? 17.802 -5.631 9.968 1.00 76.50 79 ALA A O 1
ATOM 542 N N . GLN A 1 80 ? 18.151 -6.620 7.997 1.00 73.88 80 GLN A N 1
ATOM 543 C CA . GLN A 1 80 ? 18.294 -5.382 7.230 1.00 73.88 80 GLN A CA 1
ATOM 544 C C . GLN A 1 80 ? 16.940 -4.774 6.855 1.00 73.88 80 GLN A C 1
ATOM 546 O O . GLN A 1 80 ? 16.833 -3.548 6.852 1.00 73.88 80 GLN A O 1
ATOM 551 N N . GLU A 1 81 ? 15.937 -5.596 6.555 1.00 69.25 81 GLU A N 1
ATOM 552 C CA . GLU A 1 81 ? 14.559 -5.219 6.254 1.00 69.25 81 GLU A CA 1
ATOM 553 C C . GLU A 1 81 ? 13.860 -4.693 7.506 1.00 69.25 81 GLU A C 1
ATOM 555 O O . GLU A 1 81 ? 13.273 -3.610 7.468 1.00 69.25 81 GLU A O 1
ATOM 560 N N . GLU A 1 82 ? 14.019 -5.371 8.644 1.00 75.50 82 GLU A N 1
ATOM 561 C CA . GLU A 1 82 ? 13.529 -4.879 9.934 1.00 75.50 82 GLU A CA 1
ATOM 562 C C . GLU A 1 82 ? 14.178 -3.529 10.278 1.00 75.50 82 GLU A C 1
ATOM 564 O O . GLU A 1 82 ? 13.479 -2.540 10.508 1.00 75.50 82 GLU A O 1
ATOM 569 N N . ALA A 1 83 ? 15.505 -3.421 10.148 1.00 76.19 83 ALA A N 1
ATOM 570 C CA . ALA A 1 83 ? 16.207 -2.153 10.334 1.00 76.19 83 ALA A CA 1
ATOM 571 C C . ALA A 1 83 ? 15.798 -1.079 9.306 1.00 76.19 83 ALA A C 1
ATOM 573 O O . ALA A 1 83 ? 15.829 0.115 9.605 1.00 76.19 83 ALA A O 1
ATOM 574 N N . ALA A 1 84 ? 15.441 -1.451 8.073 1.00 73.69 84 ALA A N 1
ATOM 575 C CA . ALA A 1 84 ? 14.948 -0.507 7.074 1.00 73.69 84 ALA A CA 1
ATOM 576 C C . ALA A 1 84 ? 13.570 0.041 7.459 1.00 73.69 84 ALA A C 1
ATOM 578 O O . ALA A 1 84 ? 13.358 1.251 7.358 1.00 73.69 84 ALA A O 1
ATOM 579 N N . ARG A 1 85 ? 12.676 -0.817 7.957 1.00 73.19 85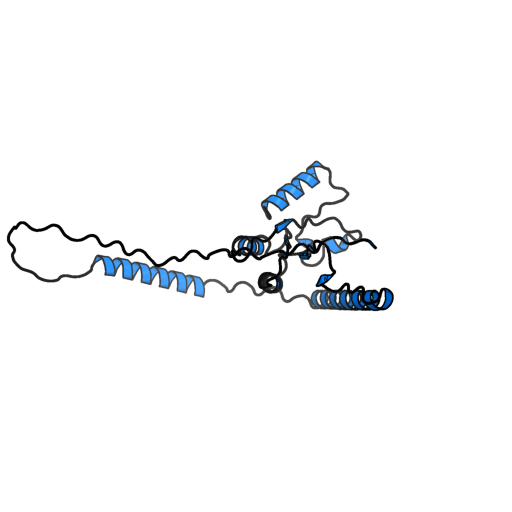 ARG A N 1
ATOM 580 C CA . ARG A 1 85 ? 11.358 -0.423 8.466 1.00 73.19 85 ARG A CA 1
ATOM 581 C C . ARG A 1 85 ? 11.465 0.461 9.695 1.00 73.19 85 ARG A C 1
ATOM 583 O O . ARG A 1 85 ? 10.801 1.493 9.740 1.00 73.19 85 ARG A O 1
ATOM 590 N N . GLU A 1 86 ? 12.318 0.105 10.651 1.00 80.38 86 GLU A N 1
ATOM 591 C CA . GLU A 1 86 ? 12.578 0.934 11.832 1.00 80.38 86 GLU A CA 1
ATOM 592 C C . GLU A 1 86 ? 13.093 2.315 11.427 1.00 80.38 86 GLU A C 1
ATOM 594 O O . GLU A 1 86 ? 12.536 3.325 11.851 1.00 80.38 86 GLU A O 1
ATOM 599 N N . ARG A 1 87 ? 14.072 2.384 10.513 1.00 79.88 87 ARG A N 1
ATOM 600 C CA . ARG A 1 87 ? 14.564 3.664 9.980 1.00 79.88 87 ARG A CA 1
ATOM 601 C C . ARG A 1 87 ? 13.470 4.477 9.294 1.00 79.88 87 ARG A C 1
ATOM 603 O O . ARG A 1 87 ? 13.451 5.696 9.444 1.00 79.88 87 ARG A O 1
ATOM 610 N N . LEU A 1 88 ? 12.584 3.834 8.531 1.00 79.75 88 LEU A N 1
ATOM 611 C CA . LEU A 1 88 ? 11.477 4.519 7.864 1.00 79.75 88 LEU A CA 1
ATOM 612 C C . LEU A 1 88 ? 10.466 5.060 8.882 1.00 79.75 88 LEU A C 1
ATOM 614 O O . LEU A 1 88 ? 10.032 6.203 8.755 1.00 79.75 88 LEU A O 1
ATOM 618 N N . ALA A 1 89 ? 10.134 4.276 9.909 1.00 78.19 89 ALA A N 1
ATOM 619 C CA . ALA A 1 89 ? 9.249 4.694 10.991 1.00 78.19 89 ALA A CA 1
ATOM 620 C C . ALA A 1 89 ? 9.853 5.856 11.793 1.00 78.19 89 ALA A C 1
ATOM 622 O O . ALA A 1 89 ? 9.186 6.865 12.013 1.00 78.19 89 ALA A O 1
ATOM 623 N N . GLU A 1 90 ? 11.130 5.760 12.170 1.00 86.12 90 GLU A N 1
ATOM 624 C CA . GLU A 1 90 ? 11.860 6.839 12.839 1.00 86.12 90 GLU A CA 1
ATOM 625 C C . GLU A 1 90 ? 11.925 8.107 11.987 1.00 86.12 90 GLU A C 1
ATOM 627 O O . GLU A 1 90 ? 11.778 9.215 12.505 1.00 86.12 90 GLU A O 1
ATOM 632 N N . TRP A 1 91 ? 12.167 7.961 10.682 1.00 88.88 91 TRP A N 1
ATOM 633 C CA . TRP A 1 91 ? 12.158 9.082 9.752 1.00 88.88 91 TRP A CA 1
ATOM 634 C C . TRP A 1 91 ? 10.773 9.730 9.688 1.00 88.88 91 TRP A C 1
ATOM 636 O O . TRP A 1 91 ? 10.686 10.945 9.835 1.00 88.88 91 TRP A O 1
ATOM 646 N N . ALA A 1 92 ? 9.704 8.941 9.556 1.00 84.56 92 ALA A N 1
ATOM 647 C CA . ALA A 1 92 ? 8.335 9.445 9.479 1.00 84.56 92 ALA A CA 1
ATOM 648 C C . ALA A 1 92 ? 7.908 10.181 10.759 1.00 84.56 92 ALA A C 1
ATOM 650 O O . ALA A 1 92 ? 7.318 11.256 10.681 1.00 84.56 92 ALA A O 1
ATOM 651 N N . VAL A 1 93 ? 8.241 9.637 11.937 1.00 83.94 93 VAL A N 1
ATOM 652 C CA . VAL A 1 93 ? 7.969 10.293 13.229 1.00 83.94 93 VAL A CA 1
ATOM 653 C C . VAL A 1 93 ? 8.715 11.618 13.316 1.00 83.94 93 VAL A C 1
ATOM 655 O O . VAL A 1 93 ? 8.109 12.647 13.600 1.00 83.94 93 VAL A O 1
ATOM 658 N N . ARG A 1 94 ? 10.015 11.614 13.010 1.00 89.06 94 ARG A N 1
ATOM 659 C CA . ARG A 1 94 ? 10.849 12.817 13.062 1.00 89.06 94 ARG A CA 1
ATOM 660 C C . ARG A 1 94 ? 10.376 13.890 12.090 1.00 89.06 94 ARG A C 1
ATOM 662 O O . ARG A 1 94 ? 10.377 15.064 12.442 1.00 89.06 94 ARG A O 1
ATOM 669 N N . ASP A 1 95 ? 10.018 13.507 10.869 1.00 88.94 95 ASP A N 1
ATOM 670 C CA . ASP A 1 95 ? 9.533 14.442 9.855 1.00 88.94 95 ASP A CA 1
ATOM 671 C C . ASP A 1 95 ? 8.196 15.062 10.283 1.00 88.94 95 ASP A C 1
ATOM 673 O O . ASP A 1 95 ? 8.033 16.278 10.211 1.00 88.94 95 ASP A O 1
ATOM 677 N N . ALA A 1 96 ? 7.286 14.256 10.844 1.00 81.56 96 ALA A N 1
ATOM 678 C CA . ALA A 1 96 ? 6.029 14.739 11.408 1.00 81.56 96 ALA A CA 1
ATOM 679 C C . ALA A 1 96 ? 6.244 15.701 12.592 1.00 81.56 96 ALA A C 1
ATOM 681 O O . ALA A 1 96 ? 5.611 16.756 12.643 1.00 81.56 96 ALA A O 1
ATOM 682 N N . GLU A 1 97 ? 7.160 15.379 13.511 1.00 86.44 97 GLU A N 1
ATOM 683 C CA . GLU A 1 97 ? 7.527 16.253 14.633 1.00 86.44 97 GLU A CA 1
ATOM 684 C C . GLU A 1 97 ? 8.127 17.575 14.142 1.00 86.44 97 GLU A C 1
ATOM 686 O O . GLU A 1 97 ? 7.671 18.644 14.543 1.00 86.44 97 GLU A O 1
ATOM 691 N N . GLN A 1 98 ? 9.092 17.530 13.216 1.00 89.25 98 GLN A N 1
ATOM 692 C CA . GLN A 1 98 ? 9.699 18.734 12.637 1.00 89.25 98 GLN A CA 1
ATOM 693 C C . GLN A 1 98 ? 8.679 19.583 11.882 1.00 89.25 98 GLN A C 1
ATOM 695 O O . GLN A 1 98 ? 8.708 20.813 11.957 1.00 89.25 98 GLN A O 1
ATOM 700 N N . TRP A 1 99 ? 7.771 18.946 11.142 1.00 84.06 99 TRP A N 1
ATOM 701 C CA . TRP A 1 99 ? 6.680 19.640 10.474 1.00 84.06 99 TRP A CA 1
ATOM 702 C C . TRP A 1 99 ? 5.790 20.363 11.491 1.00 84.06 99 TRP A C 1
ATOM 704 O O . TRP A 1 99 ? 5.545 21.559 11.333 1.00 84.06 99 TRP A O 1
ATOM 714 N N . GLN A 1 100 ? 5.389 19.681 12.567 1.00 83.69 100 GLN A N 1
ATOM 715 C CA . GLN A 1 100 ? 4.577 20.259 13.639 1.00 83.69 100 GLN A CA 1
ATOM 716 C C . GLN A 1 100 ? 5.306 21.393 14.379 1.00 83.69 100 GLN A C 1
ATOM 718 O O . GLN A 1 100 ? 4.683 22.391 14.733 1.00 83.69 100 GLN A O 1
ATOM 723 N N . GLU A 1 101 ? 6.619 21.289 14.592 1.00 86.19 101 GLU A N 1
ATOM 724 C CA . GLU A 1 101 ? 7.427 22.360 15.191 1.00 86.19 101 GLU A CA 1
ATOM 725 C C . GLU A 1 101 ? 7.482 23.615 14.309 1.00 86.19 101 GLU A C 1
ATOM 727 O O . GLU A 1 101 ? 7.400 24.733 14.823 1.00 86.19 101 GLU A O 1
ATOM 732 N N . ARG A 1 102 ? 7.621 23.447 12.986 1.00 88.06 102 ARG A N 1
ATOM 733 C CA . ARG A 1 102 ? 7.711 24.571 12.038 1.00 88.06 102 ARG A CA 1
ATOM 734 C C . ARG A 1 102 ? 6.370 25.246 11.788 1.00 88.06 102 ARG A C 1
ATOM 736 O O . ARG A 1 102 ? 6.301 26.471 11.788 1.00 88.06 102 ARG A O 1
ATOM 743 N N . GLU A 1 103 ? 5.340 24.452 11.512 1.00 83.50 103 GLU A N 1
ATOM 744 C CA . GLU A 1 103 ? 4.015 24.952 11.123 1.00 83.50 103 GLU A CA 1
ATOM 745 C C . GLU A 1 103 ? 3.137 25.259 12.346 1.00 83.50 103 GLU A C 1
ATOM 747 O O . GLU A 1 103 ? 2.139 25.976 12.244 1.00 83.50 103 GLU A O 1
ATOM 752 N N . GLY A 1 104 ? 3.531 24.756 13.520 1.00 74.38 104 GLY A N 1
ATOM 753 C CA . GLY A 1 104 ? 2.717 24.774 14.722 1.00 74.38 104 GLY A CA 1
ATOM 754 C C . GLY A 1 104 ? 1.575 23.763 14.652 1.00 74.38 104 GLY A C 1
ATOM 755 O O . GLY A 1 104 ? 1.327 23.097 13.646 1.00 74.38 104 GLY A O 1
ATOM 756 N N . ASP A 1 105 ? 0.839 23.655 15.753 1.00 69.75 105 ASP A N 1
ATOM 757 C CA . ASP A 1 105 ? -0.375 22.857 15.777 1.00 69.75 105 ASP A CA 1
ATOM 758 C C . ASP A 1 105 ? -1.488 23.617 15.038 1.00 69.75 105 ASP A C 1
ATOM 760 O O . ASP A 1 105 ? -2.130 24.512 15.592 1.00 69.75 105 ASP A O 1
ATOM 764 N N . LEU A 1 106 ? -1.711 23.284 13.762 1.00 67.88 106 LEU A N 1
ATOM 765 C CA . LEU A 1 106 ? -2.853 23.761 12.972 1.00 67.88 106 LEU A CA 1
ATOM 766 C C . LEU A 1 106 ? -4.153 23.066 13.425 1.00 67.88 106 LEU A C 1
ATOM 768 O O . LEU A 1 106 ? -4.967 22.618 12.612 1.00 67.88 106 LEU A O 1
ATOM 772 N N . THR A 1 107 ? -4.366 22.963 14.739 1.00 69.25 107 THR A N 1
ATOM 773 C CA . THR A 1 107 ? -5.580 22.411 15.324 1.00 69.25 107 THR A CA 1
ATOM 774 C C . THR A 1 107 ? -6.723 23.392 15.165 1.00 69.25 107 THR A C 1
ATOM 776 O O . THR A 1 107 ? -6.952 24.317 15.945 1.00 69.25 107 THR A O 1
ATOM 779 N N . ILE A 1 108 ? -7.536 23.131 14.154 1.00 72.38 108 ILE A N 1
ATOM 780 C CA . ILE A 1 108 ? -8.926 23.554 14.196 1.00 72.38 108 ILE A CA 1
ATOM 781 C C . ILE A 1 108 ? -9.666 22.666 15.207 1.00 72.38 108 ILE A C 1
ATOM 783 O O . ILE A 1 108 ? -9.549 21.439 15.151 1.00 72.38 108 ILE A O 1
ATOM 787 N N . PRO A 1 109 ? -10.449 23.243 16.138 1.00 77.00 109 PRO A N 1
ATOM 788 C CA . PRO A 1 109 ? -11.324 22.454 16.991 1.00 77.00 109 PRO A CA 1
ATOM 789 C C . PRO A 1 109 ? -12.183 21.534 16.127 1.00 77.00 109 PRO A C 1
ATOM 791 O O . PRO A 1 109 ? -12.739 21.989 15.130 1.00 77.00 109 PRO A O 1
ATOM 794 N N . TRP A 1 110 ? -12.341 20.268 16.516 1.00 70.56 110 TRP A N 1
ATOM 795 C CA . TRP A 1 110 ? -13.108 19.290 15.730 1.00 70.56 110 TRP A CA 1
ATOM 796 C C . TRP A 1 110 ? -14.516 19.790 15.360 1.00 70.56 110 TRP A C 1
ATOM 798 O O . TRP A 1 110 ? -14.999 19.557 14.260 1.00 70.56 110 TRP A O 1
ATOM 808 N N . ALA A 1 111 ? -15.153 20.558 16.251 1.00 78.25 111 ALA A N 1
ATOM 809 C CA . ALA A 1 111 ? -16.462 21.175 16.015 1.00 78.25 111 ALA A CA 1
ATOM 810 C C . ALA A 1 111 ? -16.467 22.263 14.920 1.00 78.25 111 ALA A C 1
ATOM 812 O O . ALA A 1 111 ? -17.521 22.585 14.374 1.00 78.25 111 ALA A O 1
ATOM 813 N N . SER A 1 112 ? -15.305 22.842 14.629 1.00 82.31 112 SER A N 1
ATOM 814 C CA . SER A 1 112 ? -15.080 23.864 13.606 1.00 82.31 112 SER A CA 1
ATOM 815 C C . SER A 1 112 ? -14.500 23.280 12.316 1.00 82.31 112 SER A C 1
ATOM 817 O O . SER A 1 112 ? -14.445 23.987 11.310 1.00 82.31 112 SER A O 1
ATOM 819 N N . ALA A 1 113 ? -14.064 22.017 12.332 1.00 80.19 113 ALA A N 1
ATOM 820 C CA . ALA A 1 113 ? -13.556 21.337 11.154 1.00 80.19 113 ALA A CA 1
ATOM 821 C C . ALA A 1 113 ? -14.696 21.093 10.156 1.00 80.19 113 ALA A C 1
ATOM 823 O O . ALA A 1 113 ? -15.689 20.433 10.461 1.00 80.19 113 ALA A O 1
ATOM 824 N N . GLN A 1 114 ? -14.556 21.648 8.954 1.00 82.69 114 GLN A N 1
ATOM 825 C CA . GLN A 1 114 ? -15.455 21.406 7.829 1.00 82.69 114 GLN A CA 1
ATOM 826 C C . GLN A 1 114 ? -14.643 20.761 6.709 1.00 82.69 114 GLN A C 1
ATOM 828 O O . GLN A 1 114 ? -13.665 21.340 6.245 1.00 82.69 114 GLN A O 1
ATOM 833 N N . GLY A 1 115 ? -15.030 19.559 6.286 1.00 83.75 115 GLY A N 1
ATOM 834 C CA . GLY A 1 115 ? -14.333 18.828 5.232 1.00 83.75 115 GLY A CA 1
ATOM 835 C C . GLY A 1 115 ? -14.673 17.343 5.226 1.00 83.75 115 GLY A C 1
ATOM 836 O O . GLY A 1 115 ? -15.351 16.843 6.123 1.00 83.75 115 GLY A O 1
ATOM 837 N N . HIS A 1 116 ? -14.188 16.648 4.202 1.00 83.38 116 HIS A N 1
ATOM 838 C CA . HIS A 1 116 ? -14.201 15.191 4.127 1.00 83.38 116 HIS A CA 1
ATOM 839 C C . HIS A 1 116 ? -12.751 14.703 4.178 1.00 83.38 116 HIS A C 1
ATOM 841 O O . HIS A 1 116 ? -11.886 15.301 3.541 1.00 83.38 116 HIS A O 1
ATOM 847 N N . LEU A 1 117 ? -12.497 13.637 4.937 1.00 85.38 117 LEU A N 1
ATOM 848 C CA . LEU A 1 117 ? -11.192 12.989 5.047 1.00 85.38 117 LEU A CA 1
ATOM 849 C C . LEU A 1 117 ? -11.313 11.560 4.517 1.00 85.38 117 LEU A C 1
ATOM 851 O O . LEU A 1 117 ? -12.180 10.814 4.971 1.00 85.38 117 LEU A O 1
ATOM 855 N N . ALA A 1 118 ? -10.431 11.195 3.592 1.00 90.62 118 ALA A N 1
ATOM 856 C CA . ALA A 1 118 ? -10.227 9.821 3.154 1.00 90.62 118 ALA A CA 1
ATOM 857 C C . ALA A 1 118 ? -8.845 9.362 3.625 1.00 90.62 118 ALA A C 1
ATOM 859 O O . ALA A 1 118 ? -7.876 10.112 3.521 1.00 90.62 118 ALA A O 1
ATOM 860 N N . ILE A 1 119 ? -8.772 8.145 4.159 1.00 92.44 119 ILE A N 1
ATOM 861 C CA . ILE A 1 119 ? -7.521 7.520 4.587 1.00 92.44 119 ILE A CA 1
ATOM 862 C C . ILE A 1 119 ? -7.360 6.250 3.764 1.00 92.44 119 ILE A C 1
ATOM 864 O O . ILE A 1 119 ? -8.186 5.341 3.873 1.00 92.44 119 ILE A O 1
ATOM 868 N N . VAL A 1 120 ? -6.304 6.211 2.954 1.00 94.06 120 VAL A N 1
ATOM 869 C CA . VAL A 1 120 ? -5.928 5.050 2.148 1.00 94.06 120 VAL A CA 1
ATOM 870 C C . VAL A 1 120 ? -4.716 4.397 2.792 1.00 94.06 120 VAL A C 1
ATOM 872 O O . VAL A 1 120 ? -3.737 5.072 3.101 1.00 94.06 120 VAL A O 1
ATOM 875 N N . ILE A 1 121 ? -4.808 3.093 3.024 1.00 94.88 121 ILE A N 1
ATOM 876 C CA . ILE A 1 121 ? -3.682 2.270 3.452 1.00 94.88 121 ILE A CA 1
ATOM 877 C C . ILE A 1 121 ? -3.117 1.584 2.211 1.00 94.88 121 ILE A C 1
ATOM 879 O O . ILE A 1 121 ? -3.807 0.751 1.620 1.00 94.88 121 ILE A O 1
ATOM 883 N N . ASP A 1 122 ? -1.894 1.945 1.835 1.00 94.00 122 ASP A N 1
ATOM 884 C CA . ASP A 1 122 ? -1.162 1.339 0.720 1.00 94.00 122 ASP A CA 1
ATOM 885 C C . ASP A 1 122 ? -0.407 0.064 1.128 1.00 94.00 122 ASP A C 1
ATOM 887 O O . ASP A 1 122 ? -0.373 -0.313 2.302 1.00 94.00 122 ASP A O 1
ATOM 891 N N . ASP A 1 123 ? 0.154 -0.620 0.126 1.00 92.38 123 ASP A N 1
ATOM 892 C CA . ASP A 1 123 ? 0.967 -1.836 0.261 1.00 92.38 123 ASP A CA 1
ATOM 893 C C . ASP A 1 123 ? 0.285 -3.003 0.997 1.00 92.38 123 ASP A C 1
ATOM 895 O O . ASP A 1 123 ? 0.923 -3.877 1.597 1.00 92.38 123 ASP A O 1
ATOM 899 N N . VAL A 1 124 ? -1.045 -3.063 0.930 1.00 94.19 124 VAL A N 1
ATOM 900 C CA . VAL A 1 124 ? -1.806 -4.116 1.597 1.00 94.19 124 VAL A CA 1
ATOM 901 C C . VAL A 1 124 ? -1.602 -5.446 0.873 1.00 94.19 124 VAL A C 1
ATOM 903 O O . VAL A 1 124 ? -1.752 -5.542 -0.343 1.00 94.19 124 VAL A O 1
ATOM 906 N N . GLY A 1 125 ? -1.323 -6.495 1.651 1.00 92.25 125 GLY A N 1
ATOM 907 C CA . GLY A 1 125 ? -1.143 -7.864 1.158 1.00 92.25 125 GLY A CA 1
ATOM 908 C C . GLY A 1 125 ? 0.269 -8.427 1.334 1.00 92.25 125 GLY A C 1
ATOM 909 O O . GLY A 1 125 ? 0.473 -9.616 1.090 1.00 92.25 125 GLY A O 1
ATOM 910 N N . ARG A 1 126 ? 1.221 -7.628 1.833 1.00 89.44 126 ARG A N 1
ATOM 911 C CA . ARG A 1 126 ? 2.544 -8.120 2.263 1.00 89.44 126 ARG A CA 1
ATOM 912 C C . ARG A 1 126 ? 2.490 -8.844 3.609 1.00 89.44 126 ARG A C 1
ATOM 914 O O . ARG A 1 126 ? 3.056 -9.918 3.759 1.00 89.44 126 ARG A O 1
ATOM 921 N N . GLU A 1 127 ? 1.726 -8.310 4.566 1.00 89.19 127 GLU A N 1
ATOM 922 C CA . GLU A 1 127 ? 1.678 -8.825 5.940 1.00 89.19 127 GLU A CA 1
ATOM 923 C C . GLU A 1 127 ? 0.250 -8.906 6.490 1.00 89.19 127 GLU A C 1
ATOM 925 O O . GLU A 1 127 ? -0.453 -7.900 6.617 1.00 89.19 127 GLU A O 1
ATOM 930 N N . LEU A 1 128 ? -0.177 -10.112 6.875 1.00 89.12 128 LEU A N 1
ATOM 931 C CA . LEU A 1 128 ? -1.530 -10.330 7.391 1.00 89.12 128 LEU A CA 1
ATOM 932 C C . LEU A 1 128 ? -1.752 -9.784 8.806 1.00 89.12 128 LEU A C 1
ATOM 934 O O . LEU A 1 128 ? -2.848 -9.310 9.085 1.00 89.12 128 LEU A O 1
ATOM 938 N N . ASP A 1 129 ? -0.750 -9.818 9.690 1.00 89.19 129 ASP A N 1
ATOM 939 C CA . ASP A 1 129 ? -0.930 -9.392 11.089 1.00 89.19 129 ASP A CA 1
ATOM 940 C C . ASP A 1 129 ? -1.220 -7.883 11.197 1.00 89.19 129 ASP A C 1
ATOM 942 O O . ASP A 1 129 ? -2.179 -7.460 11.849 1.00 89.19 129 ASP A O 1
ATOM 946 N N . TYR A 1 130 ? -0.453 -7.048 10.487 1.00 89.12 130 TYR A N 1
ATOM 947 C CA . TYR A 1 130 ? -0.726 -5.609 10.427 1.00 89.12 130 TYR A CA 1
ATOM 948 C C . TYR A 1 130 ? -2.056 -5.305 9.741 1.00 89.12 130 TYR A C 1
ATOM 950 O O . TYR A 1 130 ? -2.820 -4.467 10.228 1.00 89.12 130 TYR A O 1
ATOM 958 N N . PHE A 1 131 ? -2.373 -6.021 8.660 1.00 93.06 131 PHE A N 1
ATOM 959 C CA . PHE A 1 131 ? -3.667 -5.902 8.001 1.00 93.06 131 PHE A CA 1
ATOM 960 C C . PHE A 1 131 ? -4.828 -6.213 8.959 1.00 93.06 131 PHE A C 1
ATOM 962 O O . PHE A 1 131 ? -5.765 -5.422 9.049 1.00 93.06 131 PHE A O 1
ATOM 969 N N . ASP A 1 132 ? -4.762 -7.304 9.724 1.00 91.81 132 ASP A N 1
ATOM 970 C CA . ASP A 1 132 ? -5.829 -7.701 10.648 1.00 91.81 132 ASP A CA 1
ATOM 971 C C . ASP A 1 132 ? -6.007 -6.676 11.783 1.00 91.81 132 ASP A C 1
ATOM 973 O O . ASP A 1 132 ? -7.139 -6.343 12.158 1.00 91.81 132 ASP A O 1
ATOM 977 N N . LYS A 1 133 ? -4.908 -6.092 12.280 1.00 93.06 133 LYS A N 1
ATOM 978 C CA . LYS A 1 133 ? -4.942 -4.979 13.247 1.00 93.06 133 LYS A CA 1
ATOM 979 C C . LYS A 1 133 ? -5.643 -3.747 12.669 1.00 93.06 133 LYS A C 1
ATOM 981 O O . LYS A 1 133 ? -6.500 -3.165 13.338 1.00 93.06 133 LYS A O 1
ATOM 986 N N . LEU A 1 134 ? -5.334 -3.369 11.428 1.00 92.75 134 LEU A N 1
ATOM 987 C CA . LEU A 1 134 ? -5.988 -2.251 10.737 1.00 92.75 134 LEU A CA 1
ATOM 988 C C . LEU A 1 134 ? -7.463 -2.546 10.442 1.00 92.75 134 LEU A C 1
ATOM 990 O O . LEU A 1 134 ? -8.327 -1.691 10.647 1.00 92.75 134 LEU A O 1
ATOM 994 N N . LEU A 1 135 ? -7.783 -3.773 10.032 1.00 91.31 135 LEU A N 1
ATOM 995 C CA . LEU A 1 135 ? -9.149 -4.222 9.784 1.00 91.31 135 LEU A CA 1
ATOM 996 C C . LEU A 1 135 ? -9.989 -4.203 11.070 1.00 91.31 135 LEU A C 1
ATOM 998 O O . LEU A 1 135 ? -11.188 -3.902 11.033 1.00 91.31 135 LEU A O 1
ATOM 1002 N N . ALA A 1 136 ? -9.391 -4.480 12.230 1.00 91.12 136 ALA A N 1
ATOM 1003 C CA . ALA A 1 136 ? -10.072 -4.411 13.521 1.00 91.12 136 ALA A CA 1
ATOM 1004 C C . ALA A 1 136 ? -10.505 -2.981 13.899 1.00 91.12 136 ALA A C 1
ATOM 1006 O O . ALA A 1 136 ? -11.486 -2.818 14.637 1.00 91.12 136 ALA A O 1
ATOM 1007 N N . LEU A 1 137 ? -9.846 -1.947 13.359 1.00 89.44 137 LEU A N 1
ATOM 1008 C CA . LEU A 1 137 ? -10.176 -0.553 13.638 1.00 89.44 137 LEU A CA 1
ATOM 1009 C C . LEU A 1 137 ? -11.605 -0.204 13.209 1.00 89.44 137 LEU A C 1
ATOM 1011 O O . LEU A 1 137 ? -12.140 -0.652 12.189 1.00 89.44 137 LEU A O 1
ATOM 1015 N N . ARG A 1 138 ? -12.237 0.657 14.013 1.00 82.81 138 ARG A N 1
ATOM 1016 C CA . ARG A 1 138 ? -13.625 1.093 13.811 1.00 82.81 138 ARG A CA 1
ATOM 1017 C C . ARG A 1 138 ? -13.761 2.317 12.895 1.00 82.81 138 ARG A C 1
ATOM 1019 O O . ARG A 1 138 ? -14.854 2.876 12.817 1.00 82.81 138 ARG A O 1
ATOM 1026 N N . PHE A 1 139 ? -12.691 2.709 12.212 1.00 85.50 139 PHE A N 1
ATOM 1027 C CA . PHE A 1 139 ? -12.652 3.864 11.318 1.00 85.50 139 PHE A CA 1
ATOM 1028 C C . PHE A 1 139 ? -12.947 3.470 9.858 1.00 85.50 139 PHE A C 1
ATOM 1030 O O . PHE A 1 139 ? -12.702 2.317 9.480 1.00 85.50 139 PHE A O 1
ATOM 1037 N N . PRO A 1 140 ? -13.496 4.392 9.044 1.00 85.94 140 PRO A N 1
ATOM 1038 C CA . PRO A 1 140 ? -13.664 4.192 7.608 1.00 85.94 140 PRO A CA 1
ATOM 1039 C C . PRO A 1 140 ? -12.303 4.326 6.913 1.00 85.94 140 PRO A C 1
ATOM 1041 O O . PRO A 1 140 ? -11.884 5.420 6.552 1.00 85.94 140 PRO A O 1
ATOM 1044 N N . LEU A 1 141 ? -11.598 3.203 6.799 1.00 91.31 141 LEU A N 1
ATOM 1045 C CA . LEU A 1 141 ? -10.339 3.091 6.062 1.00 91.31 141 LEU A CA 1
ATOM 1046 C C . LEU A 1 141 ? -10.603 2.462 4.693 1.00 91.31 141 LEU A C 1
ATOM 1048 O O . LEU A 1 141 ? -11.370 1.492 4.619 1.00 91.31 141 LEU A O 1
ATOM 1052 N N . SER A 1 142 ? -9.939 2.991 3.669 1.00 93.38 142 SER A N 1
ATOM 1053 C CA . SER A 1 142 ? -9.843 2.400 2.332 1.00 93.38 142 SER A CA 1
ATOM 1054 C C . SER A 1 142 ? -8.515 1.642 2.224 1.00 93.38 142 SER A C 1
ATOM 1056 O O . SER A 1 142 ? -7.501 2.082 2.769 1.00 93.38 142 SER A O 1
ATOM 1058 N N . PHE A 1 143 ? -8.513 0.490 1.558 1.00 95.25 143 PHE A N 1
ATOM 1059 C CA . PHE A 1 143 ? -7.343 -0.389 1.474 1.00 95.25 143 PHE A CA 1
ATOM 1060 C C . PHE A 1 143 ? -6.912 -0.559 0.022 1.00 95.25 143 PHE A C 1
ATOM 1062 O O . PHE A 1 143 ? -7.722 -0.945 -0.815 1.00 95.25 143 PHE A O 1
ATOM 1069 N N . SER A 1 144 ? -5.643 -0.288 -0.261 1.00 96.44 144 SER A N 1
ATOM 1070 C CA . SER A 1 144 ? -5.039 -0.400 -1.584 1.00 96.44 144 SER A CA 1
ATOM 1071 C C . SER A 1 144 ? -4.196 -1.671 -1.637 1.00 96.44 144 SER A C 1
ATOM 1073 O O . SER A 1 144 ? -3.179 -1.784 -0.951 1.00 96.44 144 SER A O 1
ATOM 1075 N N . VAL A 1 145 ? -4.670 -2.668 -2.382 1.00 96.06 145 VAL A N 1
ATOM 1076 C CA . VAL A 1 145 ? -4.107 -4.023 -2.385 1.00 96.06 145 VAL A CA 1
ATOM 1077 C C . VAL A 1 145 ? -3.101 -4.173 -3.516 1.00 96.06 145 VAL A C 1
ATOM 1079 O O . VAL A 1 145 ? -3.409 -3.875 -4.672 1.00 96.06 145 VAL A O 1
ATOM 1082 N N . LEU A 1 146 ? -1.918 -4.682 -3.177 1.00 95.50 146 LEU A N 1
ATOM 1083 C CA . LEU A 1 146 ? -0.880 -5.046 -4.135 1.00 95.50 146 LEU A CA 1
ATOM 1084 C C . LEU A 1 146 ? -1.233 -6.360 -4.844 1.00 95.50 146 LEU A C 1
ATOM 1086 O O . LEU A 1 146 ? -1.449 -7.366 -4.158 1.00 95.50 146 LEU A O 1
ATOM 1090 N N . PRO A 1 147 ? -1.248 -6.401 -6.186 1.00 94.62 147 PRO A N 1
ATOM 1091 C CA . PRO A 1 147 ? -1.612 -7.598 -6.935 1.00 94.62 147 PRO A CA 1
ATOM 1092 C C . PRO A 1 147 ? -0.553 -8.708 -6.857 1.00 94.62 147 PRO A C 1
ATOM 1094 O O . PRO A 1 147 ? -0.927 -9.879 -6.843 1.00 94.62 147 PRO A O 1
ATOM 1097 N N . GLY A 1 148 ? 0.743 -8.378 -6.798 1.00 92.75 148 GLY A N 1
ATOM 1098 C CA . GLY A 1 148 ? 1.830 -9.360 -6.698 1.00 92.75 148 GLY A CA 1
ATOM 1099 C C . GLY A 1 148 ? 2.125 -9.829 -5.270 1.00 92.75 148 GLY A C 1
ATOM 1100 O O . GLY A 1 148 ? 2.945 -10.728 -5.067 1.00 92.75 148 GLY A O 1
ATOM 1101 N N . SER A 1 149 ? 1.435 -9.265 -4.276 1.00 92.62 149 SER A N 1
ATOM 1102 C CA . SER A 1 149 ? 1.668 -9.588 -2.873 1.00 92.62 149 SER A CA 1
ATOM 1103 C C . SER A 1 149 ? 1.176 -10.989 -2.490 1.00 92.62 149 SER A C 1
ATOM 1105 O O . SER A 1 149 ? 0.150 -11.480 -2.968 1.00 92.62 149 SER A O 1
ATOM 1107 N N . VAL A 1 150 ? 1.894 -11.643 -1.568 1.00 91.56 150 VAL A N 1
ATOM 1108 C CA . VAL A 1 150 ? 1.649 -13.048 -1.176 1.00 91.56 150 VAL A CA 1
ATOM 1109 C C . VAL A 1 150 ? 0.238 -13.258 -0.627 1.00 91.56 150 VAL A C 1
ATOM 1111 O O . VAL A 1 150 ? -0.360 -14.319 -0.821 1.00 91.56 150 VAL A O 1
ATOM 1114 N N . TYR A 1 151 ? -0.321 -12.243 0.032 1.00 93.50 151 TYR A N 1
ATOM 1115 C CA . TYR A 1 151 ? -1.635 -12.316 0.655 1.00 93.50 151 TYR A CA 1
ATOM 1116 C C . TYR A 1 151 ? -2.718 -11.518 -0.075 1.00 93.50 151 TYR A C 1
ATOM 1118 O O . TYR A 1 151 ? -3.811 -11.389 0.478 1.00 93.50 151 TYR A O 1
ATOM 1126 N N . ALA A 1 152 ? -2.477 -11.044 -1.305 1.00 92.50 152 ALA A N 1
ATOM 1127 C CA . ALA A 1 152 ? -3.426 -10.234 -2.080 1.00 92.50 152 ALA A CA 1
ATOM 1128 C C . ALA A 1 152 ? -4.855 -10.802 -2.044 1.00 92.50 152 ALA A C 1
ATOM 1130 O O . ALA A 1 152 ? -5.804 -10.125 -1.645 1.00 92.50 152 ALA A O 1
ATOM 1131 N N . LYS A 1 153 ? -5.005 -12.089 -2.383 1.00 90.50 153 LYS A N 1
ATOM 1132 C CA . LYS A 1 153 ? -6.303 -12.779 -2.377 1.00 90.50 153 LYS A CA 1
ATOM 1133 C C . LYS A 1 153 ? -6.885 -12.930 -0.967 1.00 90.50 153 LYS A C 1
ATOM 1135 O O . LYS A 1 153 ? -8.072 -12.707 -0.758 1.00 90.50 153 LYS A O 1
ATOM 1140 N N . GLY A 1 154 ? -6.057 -13.315 0.005 1.00 91.31 154 GLY A N 1
ATOM 1141 C CA . GLY A 1 154 ? -6.503 -13.547 1.381 1.00 91.31 154 GLY A CA 1
ATOM 1142 C C . GLY A 1 154 ? -7.009 -12.273 2.058 1.00 91.31 154 GLY A C 1
ATOM 1143 O O . GLY A 1 154 ? -8.007 -12.310 2.776 1.00 91.31 154 GLY A O 1
ATOM 1144 N N . VAL A 1 155 ? -6.357 -11.141 1.794 1.00 93.62 155 VAL A N 1
ATOM 1145 C CA . VAL A 1 155 ? -6.801 -9.825 2.262 1.00 93.62 155 VAL A CA 1
ATOM 1146 C C . VAL A 1 155 ? -8.126 -9.442 1.610 1.00 93.62 155 VAL A C 1
ATOM 1148 O O . VAL A 1 155 ? -9.044 -9.037 2.318 1.00 93.62 155 VAL A O 1
ATOM 1151 N N . GLN A 1 156 ? -8.272 -9.615 0.297 1.00 91.38 156 GLN A N 1
ATOM 1152 C CA . GLN A 1 156 ? -9.530 -9.309 -0.386 1.00 91.38 156 GLN A CA 1
ATOM 1153 C C . GLN A 1 156 ? -10.702 -10.131 0.139 1.00 91.38 156 GLN A C 1
ATOM 1155 O O . GLN A 1 156 ? -11.738 -9.559 0.467 1.00 91.38 156 GLN A O 1
ATOM 1160 N N . ASP A 1 157 ? -10.522 -11.446 0.288 1.00 90.31 157 ASP A N 1
ATOM 1161 C CA . ASP A 1 157 ? -11.557 -12.331 0.826 1.00 90.31 157 ASP A CA 1
ATOM 1162 C C . ASP A 1 157 ? -12.009 -11.836 2.219 1.00 90.31 157 ASP A C 1
ATOM 1164 O O . ASP A 1 157 ? -13.202 -11.807 2.522 1.00 90.31 157 ASP A O 1
ATOM 1168 N N . ARG A 1 158 ? -11.072 -11.365 3.057 1.00 91.81 158 ARG A N 1
ATOM 1169 C CA . ARG A 1 158 ? -11.372 -10.783 4.380 1.00 91.81 158 ARG A CA 1
ATOM 1170 C C . ARG A 1 158 ? -12.058 -9.421 4.293 1.00 91.81 158 ARG A C 1
ATOM 1172 O O . ARG A 1 158 ? -12.998 -9.182 5.047 1.00 91.81 158 ARG A O 1
ATOM 1179 N N . LEU A 1 159 ? -11.611 -8.539 3.398 1.00 91.06 159 LEU A N 1
ATOM 1180 C CA . LEU A 1 159 ? -12.214 -7.220 3.177 1.00 91.06 159 LEU A CA 1
ATOM 1181 C C . LEU A 1 159 ? -13.658 -7.343 2.685 1.00 91.06 159 LEU A C 1
ATOM 1183 O O . LEU A 1 159 ? -14.531 -6.631 3.175 1.00 91.06 159 LEU A O 1
ATOM 1187 N N . GLN A 1 160 ? -13.918 -8.275 1.767 1.00 88.44 160 GLN A N 1
ATOM 1188 C CA . GLN A 1 160 ? -15.252 -8.559 1.240 1.00 88.44 160 GLN A CA 1
ATOM 1189 C C . GLN A 1 160 ? -16.147 -9.258 2.274 1.00 88.44 160 GLN A C 1
ATOM 1191 O O . GLN A 1 160 ? -17.344 -8.979 2.346 1.00 88.44 160 GLN A O 1
ATOM 1196 N N . ALA A 1 161 ? -15.582 -10.149 3.097 1.00 88.69 161 ALA A N 1
ATOM 1197 C CA . ALA A 1 161 ? -16.320 -10.842 4.152 1.00 88.69 161 ALA A CA 1
ATOM 1198 C C . ALA A 1 161 ? -16.614 -9.966 5.384 1.00 88.69 161 ALA A C 1
ATOM 1200 O O . ALA A 1 161 ? -17.462 -10.336 6.202 1.00 88.69 161 ALA A O 1
ATOM 1201 N N . ASP A 1 162 ? -15.944 -8.820 5.549 1.00 87.62 162 ASP A N 1
ATOM 1202 C CA . ASP A 1 162 ? -16.153 -7.920 6.685 1.00 87.62 162 ASP A CA 1
ATOM 1203 C C . ASP A 1 162 ? -17.502 -7.1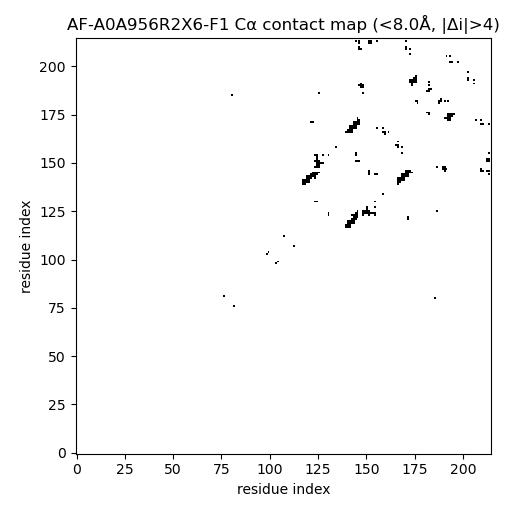90 6.598 1.00 87.62 162 ASP A C 1
ATOM 1205 O O . ASP A 1 162 ? -17.617 -6.041 6.181 1.00 87.62 162 ASP A O 1
ATOM 1209 N N . GLN A 1 163 ? -18.556 -7.846 7.078 1.00 82.19 163 GLN A N 1
ATOM 1210 C CA . GLN A 1 163 ? -19.914 -7.298 7.076 1.00 82.19 163 GLN A CA 1
ATOM 1211 C C . GLN A 1 163 ? -20.120 -6.129 8.047 1.00 82.19 163 GLN A C 1
ATOM 1213 O O . GLN A 1 163 ? -21.185 -5.508 8.042 1.00 82.19 163 GLN A O 1
ATOM 1218 N N . ARG A 1 164 ? -19.139 -5.806 8.904 1.00 82.81 164 ARG A N 1
ATOM 1219 C CA . ARG A 1 164 ? -19.279 -4.687 9.849 1.00 82.81 164 ARG A CA 1
ATOM 1220 C C . ARG A 1 164 ? -19.410 -3.363 9.102 1.00 82.81 164 ARG A C 1
ATOM 1222 O O . ARG A 1 164 ? -20.058 -2.455 9.623 1.00 82.81 164 ARG A O 1
ATOM 1229 N N . ARG A 1 165 ? -18.744 -3.230 7.945 1.00 76.62 165 ARG A N 1
ATOM 1230 C CA . ARG A 1 165 ? -18.723 -2.025 7.101 1.00 76.62 165 ARG A CA 1
ATOM 1231 C C . ARG A 1 165 ? -18.329 -2.415 5.677 1.00 76.62 165 ARG A C 1
ATOM 1233 O O . ARG A 1 165 ? -17.339 -3.127 5.542 1.00 76.62 165 ARG A O 1
ATOM 1240 N N . PRO A 1 166 ? -18.981 -1.882 4.633 1.00 72.94 166 PRO A N 1
ATOM 1241 C CA . PRO A 1 166 ? -18.397 -1.947 3.301 1.00 72.94 166 PRO A CA 1
ATOM 1242 C C . PRO A 1 166 ? -17.035 -1.238 3.330 1.00 72.94 166 PRO A C 1
ATOM 1244 O O . PRO A 1 166 ? -16.937 -0.088 3.767 1.00 72.94 166 PRO A O 1
ATOM 1247 N N . ARG A 1 167 ? -15.981 -1.956 2.936 1.00 84.50 167 ARG A N 1
ATOM 1248 C CA . ARG A 1 167 ? -14.630 -1.413 2.768 1.00 84.50 167 ARG A CA 1
ATOM 1249 C C . ARG A 1 167 ? -14.453 -1.025 1.309 1.00 84.50 167 ARG A C 1
ATOM 1251 O O . ARG A 1 167 ? -14.842 -1.781 0.424 1.00 84.50 167 ARG A O 1
ATOM 1258 N N . GLU A 1 168 ? -13.871 0.141 1.068 1.00 90.25 168 GLU A N 1
ATOM 1259 C CA . GLU A 1 168 ? -13.421 0.503 -0.270 1.00 90.25 168 GLU A CA 1
ATOM 1260 C C . GLU A 1 168 ? -12.071 -0.167 -0.524 1.00 90.25 168 GLU A C 1
ATOM 1262 O O . GLU A 1 168 ? -11.149 -0.057 0.293 1.00 90.25 168 GLU A O 1
ATOM 1267 N N . ILE A 1 169 ? -11.997 -0.901 -1.630 1.00 92.19 169 ILE A N 1
ATOM 1268 C CA . ILE A 1 169 ? -10.805 -1.618 -2.065 1.00 92.19 169 ILE A CA 1
ATOM 1269 C C . ILE A 1 169 ? -10.292 -0.913 -3.314 1.00 92.19 169 ILE A C 1
ATOM 1271 O O . ILE A 1 169 ? -11.044 -0.685 -4.261 1.00 92.19 169 ILE A O 1
ATOM 1275 N N . LEU A 1 170 ? -9.020 -0.545 -3.286 1.00 95.31 170 LEU A N 1
ATOM 1276 C CA . LEU A 1 170 ? -8.298 0.065 -4.390 1.00 95.31 170 LEU A CA 1
ATOM 1277 C C . LEU A 1 170 ? -7.233 -0.922 -4.874 1.00 95.31 170 LEU A C 1
ATOM 1279 O O . LEU A 1 170 ? -6.727 -1.739 -4.104 1.00 95.31 170 LEU A O 1
ATOM 1283 N N . LEU A 1 171 ? -6.888 -0.840 -6.153 1.00 95.75 171 LEU A N 1
ATOM 1284 C CA . LEU A 1 171 ? -5.755 -1.566 -6.710 1.00 95.75 171 LEU A CA 1
ATOM 1285 C C . LEU A 1 171 ? -4.491 -0.708 -6.551 1.00 95.75 171 LEU A C 1
ATOM 1287 O O . LEU A 1 171 ? -4.419 0.387 -7.113 1.00 95.75 171 LEU A O 1
ATOM 1291 N N . HIS A 1 172 ? -3.491 -1.218 -5.832 1.00 96.56 172 HIS A N 1
ATOM 1292 C CA . HIS A 1 172 ? -2.183 -0.578 -5.714 1.00 96.56 172 HIS A CA 1
ATOM 1293 C C . HIS A 1 172 ? -1.282 -1.063 -6.855 1.00 96.56 172 HIS A C 1
ATOM 1295 O O . HIS A 1 172 ? -0.785 -2.185 -6.817 1.00 96.56 172 HIS A O 1
ATOM 1301 N N . LEU A 1 173 ? -1.120 -0.254 -7.908 1.00 96.06 173 LEU A N 1
ATOM 1302 C CA . LEU A 1 173 ? -0.311 -0.613 -9.078 1.00 96.06 173 LEU A CA 1
ATOM 1303 C C . LEU A 1 173 ? 1.165 -0.236 -8.876 1.00 96.06 173 LEU A C 1
ATOM 1305 O O . LEU A 1 173 ? 1.469 0.958 -8.798 1.00 96.06 173 LEU A O 1
ATOM 1309 N N . PRO A 1 174 ? 2.092 -1.209 -8.887 1.00 95.25 174 PRO A N 1
ATOM 1310 C CA . PRO A 1 174 ? 3.522 -0.935 -8.839 1.00 95.25 174 PRO A CA 1
ATOM 1311 C C . PRO A 1 174 ? 3.976 -0.200 -10.106 1.00 95.25 174 PRO A C 1
ATOM 1313 O O . PRO A 1 174 ? 3.680 -0.614 -11.230 1.00 95.25 174 PRO A O 1
ATOM 1316 N N . MET A 1 175 ? 4.723 0.891 -9.941 1.00 96.38 175 MET A N 1
ATOM 1317 C CA . MET A 1 175 ? 5.285 1.682 -11.042 1.00 96.38 175 MET A CA 1
ATOM 1318 C C . MET A 1 175 ? 6.803 1.776 -10.916 1.00 96.38 175 MET A C 1
ATOM 1320 O O . MET A 1 175 ? 7.340 1.737 -9.811 1.00 96.38 175 MET A O 1
ATOM 1324 N N . GLU A 1 176 ? 7.496 1.888 -12.048 1.00 95.94 176 GLU A N 1
ATOM 1325 C CA . GLU A 1 176 ? 8.956 1.971 -12.094 1.00 95.94 176 GLU A CA 1
ATOM 1326 C C . GLU A 1 176 ? 9.480 3.143 -11.237 1.00 95.94 176 GLU A C 1
ATOM 1328 O O . GLU A 1 176 ? 9.146 4.303 -11.506 1.00 95.94 176 GLU A O 1
ATOM 1333 N N . PRO A 1 177 ? 10.292 2.862 -10.199 1.00 93.69 177 PRO A N 1
ATOM 1334 C CA . PRO A 1 177 ? 10.889 3.888 -9.355 1.00 93.69 177 PRO A CA 1
ATOM 1335 C C . PRO A 1 177 ? 12.063 4.574 -10.063 1.00 93.69 177 PRO A C 1
ATOM 1337 O O . PRO A 1 177 ? 12.624 4.064 -11.032 1.00 93.69 177 PRO A O 1
ATOM 1340 N N . LEU A 1 178 ? 12.499 5.719 -9.525 1.00 93.12 178 LEU A N 1
ATOM 1341 C CA . LEU A 1 178 ? 13.669 6.436 -10.048 1.00 93.12 178 LEU A CA 1
ATOM 1342 C C . LEU A 1 178 ? 14.977 5.634 -9.916 1.00 93.12 178 LEU A C 1
ATOM 1344 O O . LEU A 1 178 ? 15.836 5.751 -10.788 1.00 93.12 178 LEU A O 1
ATOM 1348 N N . ASP A 1 179 ? 15.136 4.837 -8.851 1.00 91.81 179 ASP A N 1
ATOM 1349 C CA . ASP A 1 179 ? 16.239 3.874 -8.712 1.00 91.81 179 ASP A CA 1
ATOM 1350 C C . ASP A 1 179 ? 15.724 2.442 -8.971 1.00 91.81 179 ASP A C 1
ATOM 1352 O O . ASP A 1 179 ? 15.033 1.874 -8.119 1.00 91.81 179 ASP A O 1
ATOM 1356 N N . PRO A 1 180 ? 16.084 1.818 -10.112 1.00 88.31 180 PRO A N 1
ATOM 1357 C CA . PRO A 1 180 ? 15.634 0.475 -10.487 1.00 88.31 180 PRO A CA 1
ATOM 1358 C C . PRO A 1 180 ? 16.040 -0.646 -9.523 1.00 88.31 180 PRO A C 1
ATOM 1360 O O . PRO A 1 180 ? 15.542 -1.768 -9.644 1.00 88.31 180 PRO A O 1
ATOM 1363 N N . LYS A 1 181 ? 16.962 -0.398 -8.583 1.00 88.69 181 LYS A N 1
ATOM 1364 C CA . LYS A 1 181 ? 17.341 -1.397 -7.572 1.00 88.69 181 LYS A CA 1
ATOM 1365 C C . LYS A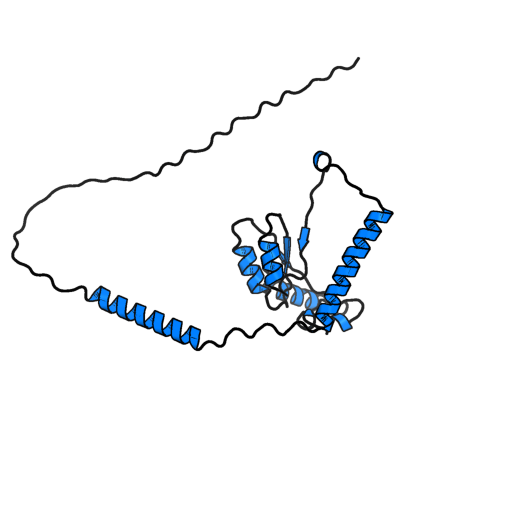 1 181 ? 16.174 -1.767 -6.665 1.00 88.69 181 LYS A C 1
ATOM 1367 O O . LYS A 1 181 ? 16.077 -2.927 -6.281 1.00 88.69 181 LYS A O 1
ATOM 1372 N N . HIS A 1 182 ? 15.267 -0.828 -6.395 1.00 85.75 182 HIS A N 1
ATOM 1373 C CA . HIS A 1 182 ? 14.090 -1.074 -5.559 1.00 85.75 182 HIS A CA 1
ATOM 1374 C C . HIS A 1 182 ? 13.109 -2.079 -6.174 1.00 85.75 182 HIS A C 1
ATOM 1376 O O . HIS A 1 182 ? 12.339 -2.696 -5.458 1.00 85.75 182 HIS A O 1
ATOM 1382 N N . MET A 1 183 ? 13.179 -2.322 -7.486 1.00 89.00 183 MET A N 1
ATOM 1383 C CA . MET A 1 183 ? 12.349 -3.338 -8.146 1.00 89.00 183 MET A CA 1
ATOM 1384 C C . MET A 1 183 ? 12.838 -4.776 -7.910 1.00 89.00 183 MET A C 1
ATOM 1386 O O . MET A 1 183 ? 12.206 -5.719 -8.369 1.00 89.00 183 MET A O 1
ATOM 1390 N N . GLN A 1 184 ? 14.022 -4.955 -7.319 1.00 85.12 184 GLN A N 1
ATOM 1391 C CA . GLN A 1 184 ? 14.720 -6.247 -7.239 1.00 85.12 184 GLN A CA 1
ATOM 1392 C C . GLN A 1 184 ? 14.972 -6.694 -5.796 1.00 85.12 184 GLN A C 1
ATOM 1394 O O . GLN A 1 184 ? 15.636 -7.704 -5.569 1.00 85.12 184 GLN A O 1
ATOM 1399 N N . THR A 1 185 ? 14.487 -5.933 -4.820 1.00 79.94 185 THR A N 1
ATOM 1400 C CA . THR A 1 185 ? 14.767 -6.132 -3.397 1.00 79.94 185 THR A CA 1
ATOM 1401 C C . THR A 1 185 ? 13.514 -6.556 -2.648 1.00 79.94 185 THR A C 1
ATOM 1403 O O . THR A 1 185 ? 12.451 -5.994 -2.882 1.00 79.94 185 THR A O 1
ATOM 1406 N N . GLY A 1 186 ? 13.656 -7.498 -1.713 1.00 81.62 186 GLY A N 1
ATOM 1407 C CA . GLY A 1 186 ? 12.572 -7.910 -0.816 1.00 81.62 186 GLY A CA 1
ATOM 1408 C C . GLY A 1 186 ? 11.310 -8.368 -1.551 1.00 81.62 186 GLY A C 1
ATOM 1409 O O . GLY A 1 186 ? 11.379 -8.992 -2.614 1.00 81.62 186 GLY A O 1
ATOM 1410 N N . ASP A 1 187 ? 10.154 -8.034 -0.979 1.00 80.19 187 ASP A N 1
ATOM 1411 C CA . ASP A 1 187 ? 8.839 -8.377 -1.530 1.00 80.19 187 ASP A CA 1
ATOM 1412 C C . ASP A 1 187 ? 8.546 -7.714 -2.884 1.00 80.19 187 ASP A C 1
ATOM 1414 O O . ASP A 1 187 ? 7.815 -8.287 -3.695 1.00 80.19 187 ASP A O 1
ATOM 1418 N N . ASP A 1 188 ? 9.164 -6.564 -3.169 1.00 83.81 188 ASP A N 1
ATOM 1419 C CA . ASP A 1 188 ? 8.955 -5.810 -4.410 1.00 83.81 188 ASP A CA 1
ATOM 1420 C C . ASP A 1 188 ? 9.409 -6.600 -5.649 1.00 83.81 188 ASP A C 1
ATOM 1422 O O . ASP A 1 188 ? 8.878 -6.413 -6.740 1.00 83.81 188 ASP A O 1
ATOM 1426 N N . ALA A 1 189 ? 10.334 -7.554 -5.496 1.00 86.06 189 ALA A N 1
ATOM 1427 C CA . ALA A 1 189 ? 10.792 -8.411 -6.593 1.00 86.06 189 ALA A CA 1
ATOM 1428 C C . ALA A 1 189 ? 9.694 -9.327 -7.177 1.00 86.06 189 ALA A C 1
ATOM 1430 O O . ALA A 1 189 ? 9.893 -9.917 -8.242 1.00 86.06 189 ALA A O 1
ATOM 1431 N N . ARG A 1 190 ? 8.557 -9.482 -6.484 1.00 86.00 190 ARG A N 1
ATOM 1432 C CA . ARG A 1 190 ? 7.404 -10.283 -6.936 1.00 86.00 190 ARG A CA 1
ATOM 1433 C C . ARG A 1 190 ? 6.405 -9.481 -7.771 1.00 86.00 190 ARG A C 1
ATOM 1435 O O . ARG A 1 190 ? 5.509 -10.071 -8.371 1.00 86.00 190 ARG A O 1
ATOM 1442 N N . GLU A 1 191 ? 6.552 -8.163 -7.808 1.00 91.25 191 GLU A N 1
ATOM 1443 C CA . GLU A 1 191 ? 5.608 -7.263 -8.454 1.00 91.25 191 GLU A CA 1
ATOM 1444 C C . GLU A 1 191 ? 5.883 -7.103 -9.959 1.00 91.25 191 GLU A C 1
ATOM 1446 O O . GLU A 1 191 ? 7.031 -7.060 -10.414 1.00 91.25 191 GLU A O 1
ATOM 1451 N N . ASP A 1 192 ? 4.815 -6.960 -10.752 1.00 94.31 192 ASP A N 1
ATOM 1452 C CA . ASP A 1 192 ? 4.921 -6.587 -12.168 1.00 94.31 192 ASP A CA 1
ATOM 1453 C C . ASP A 1 192 ? 4.732 -5.077 -12.337 1.00 94.31 192 ASP A C 1
ATOM 1455 O O . ASP A 1 192 ? 3.620 -4.553 -12.421 1.00 94.31 192 ASP A O 1
ATOM 1459 N N . PHE A 1 193 ? 5.856 -4.368 -12.373 1.00 96.44 193 PHE A N 1
ATOM 1460 C CA . PHE A 1 193 ? 5.875 -2.916 -12.458 1.00 96.44 193 PHE A CA 1
ATOM 1461 C C . PHE A 1 193 ? 5.453 -2.398 -13.830 1.00 96.44 193 PHE A C 1
ATOM 1463 O O . PHE A 1 193 ? 5.945 -2.853 -14.870 1.00 96.44 193 PHE A O 1
ATOM 1470 N N . LEU A 1 194 ? 4.641 -1.345 -13.826 1.00 97.19 194 LEU A N 1
ATOM 1471 C CA . LEU A 1 194 ? 4.424 -0.485 -14.983 1.00 97.19 194 LEU A CA 1
ATOM 1472 C C . LEU A 1 194 ? 5.687 0.343 -15.239 1.00 97.19 194 LEU A C 1
ATOM 1474 O O . LEU A 1 194 ? 6.087 1.149 -14.397 1.00 97.19 194 LEU A O 1
ATOM 1478 N N . ARG A 1 195 ? 6.326 0.146 -16.392 1.00 96.88 195 ARG A N 1
ATOM 1479 C CA . ARG A 1 195 ? 7.594 0.803 -16.735 1.00 96.88 195 ARG A CA 1
ATOM 1480 C C . ARG A 1 195 ? 7.377 1.971 -17.677 1.00 96.88 195 ARG A C 1
ATOM 1482 O O . ARG A 1 195 ? 6.519 1.921 -18.554 1.00 96.88 195 ARG A O 1
ATOM 1489 N N . ALA A 1 196 ? 8.232 2.982 -17.578 1.00 96.06 196 ALA A N 1
ATOM 1490 C CA . ALA A 1 196 ? 8.230 4.105 -18.513 1.00 96.06 196 ALA A CA 1
ATOM 1491 C C . ALA A 1 196 ? 8.561 3.666 -19.952 1.00 96.06 196 ALA A C 1
ATOM 1493 O O . ALA A 1 196 ? 8.188 4.335 -20.914 1.00 96.06 196 ALA A O 1
ATOM 1494 N N . SER A 1 197 ? 9.258 2.535 -20.099 1.00 97.12 197 SER A N 1
ATOM 1495 C CA . SER A 1 197 ? 9.597 1.921 -21.387 1.00 97.12 197 SER A CA 1
ATOM 1496 C C . SER A 1 197 ? 8.512 0.992 -21.953 1.00 97.12 197 SER A C 1
ATOM 1498 O O . SER A 1 197 ? 8.644 0.551 -23.096 1.00 97.12 197 SER A O 1
ATOM 1500 N N . ASP A 1 198 ? 7.445 0.699 -21.200 1.00 98.06 198 ASP A N 1
ATOM 1501 C CA . ASP A 1 198 ? 6.359 -0.159 -21.677 1.00 98.06 198 ASP A CA 1
ATOM 1502 C C . ASP A 1 198 ? 5.532 0.547 -22.764 1.00 98.06 198 ASP A C 1
ATOM 1504 O O . ASP A 1 198 ? 5.174 1.722 -22.670 1.00 98.06 198 ASP A O 1
ATOM 1508 N N . SER A 1 199 ? 5.158 -0.200 -23.803 1.00 98.50 199 SER A N 1
ATOM 1509 C CA . SER A 1 199 ? 4.173 0.264 -24.782 1.00 98.50 199 SER A CA 1
ATOM 1510 C C . SER A 1 199 ? 2.765 0.348 -24.166 1.00 98.50 199 SER A C 1
ATOM 1512 O O . SER A 1 199 ? 2.461 -0.374 -23.212 1.00 98.50 199 SER A O 1
ATOM 1514 N N . PRO A 1 200 ? 1.834 1.129 -24.751 1.00 98.38 200 PRO A N 1
ATOM 1515 C CA . PRO A 1 200 ? 0.453 1.198 -24.265 1.00 98.38 200 PRO A CA 1
ATOM 1516 C C . PRO A 1 200 ? -0.252 -0.164 -24.168 1.00 98.38 200 PRO A C 1
ATOM 1518 O O . PRO A 1 200 ? -1.065 -0.378 -23.272 1.00 98.38 200 PRO A O 1
ATOM 1521 N N . ALA A 1 201 ? 0.066 -1.101 -25.069 1.00 98.38 201 ALA A N 1
ATOM 1522 C CA . ALA A 1 201 ? -0.486 -2.454 -25.036 1.00 98.38 201 ALA A CA 1
ATOM 1523 C C . ALA A 1 201 ? 0.053 -3.272 -23.851 1.00 98.38 201 ALA A C 1
ATOM 1525 O O . ALA A 1 201 ? -0.709 -3.999 -23.220 1.00 98.38 201 ALA A O 1
ATOM 1526 N N . GLN A 1 202 ? 1.340 -3.122 -23.521 1.00 98.25 202 GLN A N 1
ATOM 1527 C CA . GLN A 1 202 ? 1.944 -3.765 -22.352 1.00 98.25 202 GLN A CA 1
ATOM 1528 C C . GLN A 1 2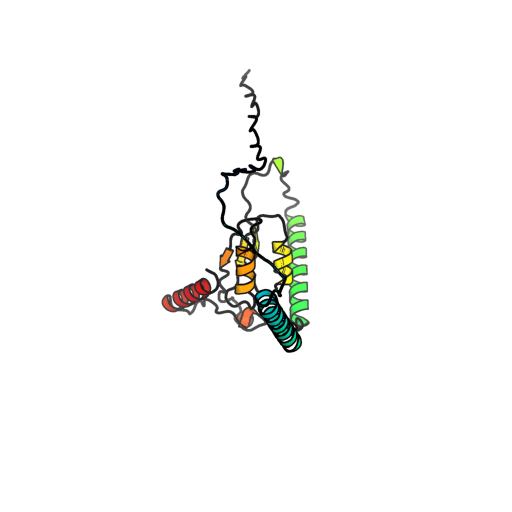02 ? 1.378 -3.189 -21.053 1.00 98.25 202 GLN A C 1
ATOM 1530 O O . GLN A 1 202 ? 0.946 -3.961 -20.204 1.00 98.25 202 GLN A O 1
ATOM 1535 N N . LEU A 1 203 ? 1.290 -1.858 -20.932 1.00 98.12 203 LEU A N 1
ATOM 1536 C CA . LEU A 1 203 ? 0.671 -1.205 -19.771 1.00 98.12 203 LEU A CA 1
ATOM 1537 C C . LEU A 1 203 ? -0.761 -1.704 -19.554 1.00 98.12 203 LEU A C 1
ATOM 1539 O O . LEU A 1 203 ? -1.127 -2.081 -18.445 1.00 98.12 203 LEU A O 1
ATOM 1543 N N . ARG A 1 204 ? -1.559 -1.771 -20.627 1.00 98.00 204 ARG A N 1
ATOM 1544 C CA . ARG A 1 204 ? -2.928 -2.285 -20.557 1.00 98.00 204 ARG A CA 1
ATOM 1545 C C . ARG A 1 204 ? -2.975 -3.738 -20.085 1.00 98.00 204 ARG A C 1
ATOM 1547 O O . ARG A 1 204 ? -3.749 -4.040 -19.186 1.00 98.00 204 ARG A O 1
ATOM 1554 N N . ALA A 1 205 ? -2.151 -4.609 -20.666 1.00 98.12 205 ALA A N 1
ATOM 1555 C CA . ALA A 1 205 ? -2.114 -6.021 -20.297 1.00 98.12 205 ALA A CA 1
ATOM 1556 C C . ALA A 1 205 ? -1.738 -6.221 -18.818 1.00 98.12 205 ALA A C 1
ATOM 1558 O O . ALA A 1 205 ? -2.360 -7.033 -18.139 1.00 98.12 205 ALA A O 1
ATOM 1559 N N . LYS A 1 206 ? -0.775 -5.445 -18.305 1.00 97.62 206 LYS A N 1
ATOM 1560 C CA . LYS A 1 206 ? -0.369 -5.479 -16.892 1.00 97.62 206 LYS A CA 1
ATOM 1561 C C . LYS A 1 206 ? -1.480 -5.013 -15.956 1.00 97.62 206 LYS A C 1
ATOM 1563 O O . LYS A 1 206 ? -1.768 -5.680 -14.968 1.00 97.62 206 LYS A O 1
ATOM 1568 N N . VAL A 1 207 ? -2.148 -3.907 -16.289 1.00 97.00 207 VAL A N 1
ATOM 1569 C CA . VAL A 1 207 ? -3.282 -3.401 -15.499 1.00 97.00 207 VAL A CA 1
ATOM 1570 C C . VAL A 1 207 ? -4.437 -4.402 -15.493 1.00 97.00 207 VAL A C 1
ATOM 1572 O O . VAL A 1 207 ? -4.991 -4.683 -14.436 1.00 97.00 207 VAL A O 1
ATOM 1575 N N . GLU A 1 208 ? -4.783 -4.981 -16.644 1.00 97.00 208 GLU A N 1
ATOM 1576 C CA . GLU A 1 208 ? -5.838 -5.998 -16.735 1.00 97.00 208 GLU A CA 1
ATOM 1577 C C . GLU A 1 208 ? -5.479 -7.261 -15.931 1.00 97.00 208 GLU A C 1
ATOM 1579 O O . GLU A 1 208 ? -6.340 -7.811 -15.244 1.00 97.00 208 GLU A O 1
ATOM 1584 N N . ALA A 1 209 ? -4.212 -7.690 -15.948 1.00 95.62 209 ALA A N 1
ATOM 1585 C CA . ALA A 1 209 ? -3.738 -8.801 -15.123 1.00 95.62 209 ALA A CA 1
ATOM 1586 C C . ALA A 1 209 ? -3.831 -8.488 -13.620 1.00 95.62 209 ALA A C 1
ATOM 1588 O O . ALA A 1 209 ? -4.303 -9.321 -12.849 1.00 95.62 209 ALA A O 1
ATOM 1589 N N . ALA A 1 210 ? -3.450 -7.277 -13.207 1.00 95.06 210 ALA A N 1
ATOM 1590 C CA . ALA A 1 210 ? -3.556 -6.829 -11.823 1.00 95.06 210 ALA A CA 1
ATOM 1591 C C . ALA A 1 210 ? -5.018 -6.753 -11.343 1.00 95.06 210 ALA A C 1
ATOM 1593 O O . ALA A 1 210 ? -5.338 -7.252 -10.266 1.00 95.06 210 ALA A O 1
ATOM 1594 N N . MET A 1 211 ? -5.926 -6.218 -12.168 1.00 94.56 211 MET A N 1
ATOM 1595 C CA . MET A 1 211 ? -7.368 -6.190 -11.884 1.00 94.56 211 MET A CA 1
ATOM 1596 C C . MET A 1 211 ? -7.992 -7.588 -11.810 1.00 94.56 211 MET A C 1
ATOM 1598 O O . MET A 1 211 ? -8.965 -7.792 -11.097 1.00 94.56 211 MET A O 1
ATOM 1602 N N . ALA A 1 212 ? -7.457 -8.573 -12.535 1.00 93.25 212 ALA A N 1
ATOM 1603 C CA . ALA A 1 212 ? -7.938 -9.948 -12.420 1.00 93.25 212 ALA A CA 1
ATOM 1604 C C . ALA A 1 212 ? -7.599 -10.572 -11.053 1.00 93.25 212 ALA A C 1
ATOM 1606 O O . ALA A 1 212 ? -8.306 -11.474 -10.602 1.00 93.25 212 ALA A O 1
ATOM 1607 N N . VAL A 1 213 ? -6.528 -10.100 -10.401 1.00 89.69 213 VAL A N 1
ATOM 1608 C CA . VAL A 1 213 ? -6.147 -10.516 -9.045 1.00 89.69 213 VAL A CA 1
ATOM 1609 C C . VAL A 1 213 ? -6.898 -9.713 -7.988 1.00 89.69 213 VAL A C 1
ATOM 1611 O O . VAL A 1 213 ? -7.316 -10.304 -6.995 1.00 89.69 213 VAL A O 1
ATOM 1614 N N . VAL A 1 214 ? -7.072 -8.404 -8.198 1.00 90.06 214 VAL A N 1
ATOM 1615 C CA . VAL A 1 214 ? -7.807 -7.475 -7.321 1.00 90.06 214 VAL A CA 1
ATOM 1616 C C . VAL A 1 214 ? -9.019 -6.888 -8.075 1.00 90.06 214 VAL A C 1
ATOM 1618 O O . VAL A 1 214 ? -8.915 -5.775 -8.601 1.00 90.06 214 VAL A O 1
ATOM 1621 N N . PRO A 1 215 ? -10.128 -7.644 -8.206 1.00 74.31 215 PRO A N 1
ATOM 1622 C CA . PRO A 1 215 ? -11.341 -7.209 -8.904 1.00 74.31 215 PRO A CA 1
ATOM 1623 C C . PRO A 1 215 ? -12.152 -6.122 -8.188 1.00 74.31 215 PRO A C 1
ATOM 1625 O O . PRO A 1 215 ? -12.127 -6.059 -6.936 1.00 74.31 215 PRO A O 1
#

Secondary structure (DSSP, 8-state):
---------PPP-PPPPP-PPP----------------------HHHHHHHHHHHHHHHHHHHHHHHSPPPPPPPPPPHHHHHHHHHHHHHHHHHHHHHHHHH---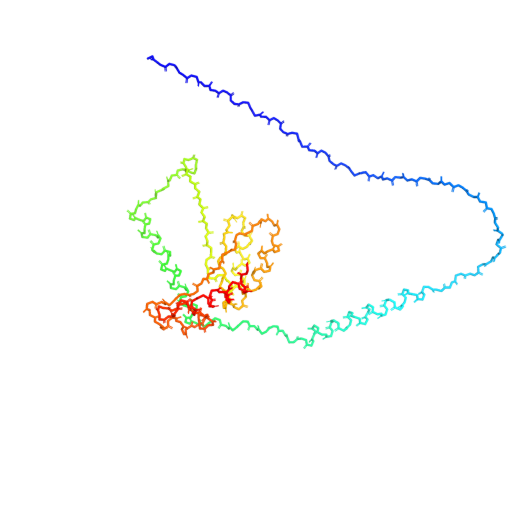---GGG--S----EEEEETS-HHHHHHHHHSSS--EEEE-TTSTTHHHHHHHHHH-TTSPPPEEE---B--SSGGGGGSGGGGGS-PBPTT--HHHHHHHHHHHHHH--

Radius of gyration: 31.28 Å; Cα contacts (8 Å, |Δi|>4): 143; chains: 1; bounding box: 79×104×45 Å